Protein 5G1X (pdb70)

Foldseek 3Di:
DDDPVQKDWDAFQAADPAGTKTWIAGPPVRHIWIKDKGWPVVCVVVVLVVLVVQQVVLQCPDDDPQAKHFDDWDDDDTIIITITHDQPVAWQVVVCVVVLAADLQVLLQQLLSLLVRLVRCVVQQKAQQAPDRNQWGAHPVRHTHGGRSSQMDRDDDAWDFEDYDLLQFALCRLVRHTHGNLRVLSSSLQSSQCNHRNHGFLDDPDSVSSNVCRNVVPGDDDPPQDPQNCVQSVQSSDNDSVSRDRSVCSNPRPSSVVRYPD/DDDDDDDDQVVDDDPVVVVVVVVVVVPPD

GO terms:
  GO:0004672 protein kinase activity (F, IDA)
  GO:0005813 centrosome (C, IDA)
  GO:0009611 response to wounding (P, IDA)
  GO:0097421 liver regeneration (P, IDA)
  GO:0006468 protein phosphorylation (P, IDA)
  GO:0097431 mitotic spindle pole (C, IDA)
  GO:0004712 protein serine/threonine/tyrosine kinase activity (F, TAS)
  GO:0005813 centrosome (C, TAS)
  GO:0005819 spindle (C, TAS)
  GO:0030496 midbody (C, TAS)
  GO:0045840 positive regulation of mitotic nuclear division (P, TAS)
  GO:0046605 regulation of centrosome cycle (P, TAS)
  GO:0046777 protein autophosphorylation (P, TAS)
  GO:0090141 positive regulation of mitochondrial fission (P, IMP)
  GO:0005515 protein binding (F, IPI)
  GO:0019901 protein kinase binding (F, IPI)
  GO:0005634 nucleus (C, TAS)
  GO:0000278 mitotic cell cycle (P, TAS)
  GO:0006468 protein phosphorylation (P, TAS)
  GO:0004674 protein serine/threonine kinase activity (F, EXP)

Radius of gyration: 19.02 Å; Cα contacts (8 Å, |Δi|>4): 540; chains: 2; bounding box: 53×51×41 Å

InterPro domains:
  IPR000719 Protein kinase domain [PF00069] (133-383)
  IPR000719 Protein kinase domain [PS50011] (133-383)
  IPR000719 Protein kinase domain [SM00220] (133-383)
  IPR008271 Serine/threonine-protein kinase, active site [PS00108] (252-264)
  IPR011009 Protein kinase-like domain superfamily [SSF56112] (120-386)
  IPR017441 Protein kinase, ATP binding site [PS00107] (139-162)
  IPR030611 Aurora kinase A [cd14116] (127-384)
  IPR030616 Aurora kinase-like [PTHR24350] (18-401)

Organism: Homo sapiens (NCBI:txid9606)

Solvent-accessible surface area: 13678 Å² total

Secondary structure (P-SEA, 3-state):
ccccccccccccccccccbbbbbcccccccbbbbbbbbbaaaaaaacaaaaaaaaaaaaaacccccbbbbccccccccbbbbbbcccccccaaaaaaaaccccaaaaaaaaaaaaaaaaaaaaacccccccccccbbbcccbbbbbcccccccccccccccccccccccccccccccccccaaaaaaaaaaaaaaaccccccccccaaaaaaaaaabbbbbcccccaaaaaaaaaaacccccccccaaaaaacccccccccc/cccccccccccccccaaaaaaaaaaaacc

Structure (mmCIF, N/CA/C/O backbone):
data_5G1X
#
_entry.id   5G1X
#
_cell.length_a   86.520
_cell.length_b   86.520
_cell.length_c   92.210
_cell.angle_alpha   90.00
_cell.angle_beta   90.00
_cell.angle_gamma   120.00
#
_symmetry.space_group_name_H-M   'P 32 2 1'
#
loop_
_entity.id
_entity.type
_entity.pdbx_description
1 polymer 'AURORA KINASE A'
2 polymer 'N-MYC PROTO-ONCOGENE PROTEIN'
3 non-polymer "ADENOSINE-5'-DIPHOSPHATE"
4 non-polymer 'MAGNESIUM ION'
5 water water
#
loop_
_atom_site.group_PDB
_atom_site.id
_atom_site.type_symbol
_atom_site.label_atom_id
_atom_site.label_alt_id
_atom_site.label_comp_id
_atom_site.label_asym_id
_atom_site.label_entity_id
_atom_site.label_seq_id
_atom_site.pdbx_PDB_ins_code
_atom_site.Cartn_x
_atom_site.Cartn_y
_atom_site.Cartn_z
_atom_site.occupancy
_atom_site.B_iso_or_equiv
_atom_site.auth_seq_id
_atom_site.auth_comp_id
_atom_site.auth_asym_id
_atom_site.auth_atom_id
_atom_site.pdbx_PDB_model_num
ATOM 1 C C . ARG A 1 8 ? 54.198 -2.839 18.394 1.00 50.24 126 ARG A C 1
ATOM 2 O O . ARG A 1 8 ? 53.085 -3.020 18.890 1.00 52.23 126 ARG A O 1
ATOM 3 N N . GLN A 1 9 ? 55.227 -3.650 18.617 1.00 46.32 127 GLN A N 1
ATOM 4 C CA . GLN A 1 9 ? 55.255 -4.536 19.771 1.00 48.72 127 GLN A CA 1
ATOM 5 C C . GLN A 1 9 ? 55.491 -3.752 21.056 1.00 41.33 127 GLN A C 1
ATOM 6 O O . GLN A 1 9 ? 56.394 -2.919 21.132 1.00 42.01 127 GLN A O 1
ATOM 8 N N . TRP A 1 10 ? 54.669 -4.017 22.064 1.00 39.89 128 TRP A N 1
ATOM 9 C CA . TRP A 1 10 ? 54.886 -3.430 23.375 1.00 36.01 128 TRP A CA 1
ATOM 10 C C . TRP A 1 10 ? 56.184 -3.945 23.976 1.00 33.87 128 TRP A C 1
ATOM 11 O O . TRP A 1 10 ? 56.662 -5.027 23.632 1.00 36.31 128 TRP A O 1
ATOM 22 N N . ALA A 1 11 ? 56.753 -3.158 24.878 1.00 29.35 129 ALA A N 1
ATOM 23 C CA . ALA A 1 11 ? 57.893 -3.588 25.662 1.00 31.65 129 ALA A CA 1
ATOM 24 C C . ALA A 1 11 ? 57.789 -2.913 27.015 1.00 28.39 129 ALA A C 1
ATOM 25 O O . ALA A 1 11 ? 56.985 -1.995 27.196 1.00 29.28 129 ALA A O 1
ATOM 27 N N . LEU A 1 12 ? 58.594 -3.377 27.959 1.00 29.82 130 LEU A N 1
ATOM 28 C CA . LEU A 1 12 ? 58.520 -2.902 29.328 1.00 30.04 130 LEU A CA 1
ATOM 29 C C . LEU A 1 12 ? 58.804 -1.401 29.378 1.00 32.69 130 LEU A C 1
ATOM 30 O O . LEU A 1 12 ? 58.223 -0.676 30.182 1.00 32.30 130 LEU A O 1
ATOM 35 N N . GLU A 1 13 ? 59.670 -0.941 28.479 1.00 33.30 131 GLU A N 1
ATOM 36 C CA . GLU A 1 13 ? 60.084 0.459 28.441 1.00 32.28 131 GLU A CA 1
ATOM 37 C C . GLU A 1 13 ? 58.946 1.417 28.082 1.00 35.01 131 GLU A C 1
ATOM 38 O O . GLU A 1 13 ? 59.090 2.631 28.215 1.00 37.17 131 GLU A O 1
ATOM 41 N N . ASP A 1 14 ? 57.819 0.878 27.626 1.00 30.31 132 ASP A N 1
ATOM 42 C CA . ASP A 1 14 ? 56.643 1.691 27.334 1.00 27.11 132 ASP A CA 1
ATOM 43 C C . ASP A 1 14 ? 55.844 2.045 28.584 1.00 27.13 132 ASP A C 1
ATOM 44 O O . ASP A 1 14 ? 54.855 2.772 28.502 1.00 28.51 132 ASP A O 1
ATOM 49 N N . PHE A 1 15 ? 56.265 1.526 29.733 1.00 29.25 133 PHE A N 1
ATOM 50 C CA . PHE A 1 15 ? 55.456 1.643 30.946 1.00 27.77 133 PHE A CA 1
ATOM 51 C C . PHE A 1 15 ? 56.200 2.175 32.154 1.00 26.01 133 PHE A C 1
ATOM 52 O O . PHE A 1 15 ? 57.364 1.850 32.377 1.00 29.98 133 PHE A O 1
ATOM 60 N N . GLU A 1 16 ? 55.500 3.001 32.927 1.00 26.91 134 GLU A N 1
ATOM 61 C CA . GLU A 1 16 ? 55.886 3.307 34.294 1.00 24.94 134 GLU A CA 1
ATOM 62 C C . GLU A 1 16 ? 55.252 2.246 35.179 1.00 24.83 134 GLU A C 1
ATOM 63 O O . GLU A 1 16 ? 54.129 1.825 34.919 1.00 27.00 134 GLU A O 1
ATOM 69 N N . ILE A 1 17 ? 55.958 1.817 36.216 1.00 25.19 135 ILE A N 1
ATOM 70 C CA . ILE A 1 17 ? 55.438 0.769 37.087 1.00 24.47 135 ILE A CA 1
ATOM 71 C C . ILE A 1 17 ? 55.214 1.311 38.497 1.00 26.29 135 ILE A C 1
ATOM 72 O O . ILE A 1 17 ? 56.009 2.112 38.994 1.00 25.44 135 ILE A O 1
ATOM 77 N N . GLY A 1 18 ? 54.105 0.899 39.109 1.00 23.90 136 GLY A N 1
ATOM 78 C CA . GLY A 1 18 ? 53.775 1.265 40.475 1.00 22.52 136 GLY A CA 1
ATOM 79 C C . GLY A 1 18 ? 53.644 0.047 41.379 1.00 25.49 136 GLY A C 1
ATOM 80 O O . GLY A 1 18 ? 54.273 -0.982 41.134 1.00 24.70 136 GLY A O 1
ATOM 81 N N . ARG A 1 19 ? 52.816 0.169 42.415 1.00 22.36 137 ARG A N 1
ATOM 82 C CA . ARG A 1 19 ? 52.681 -0.862 43.445 1.00 22.99 137 ARG A CA 1
ATOM 83 C C . ARG A 1 19 ? 52.018 -2.134 42.922 1.00 23.62 137 ARG A C 1
ATOM 84 O O . ARG A 1 19 ? 51.225 -2.080 41.980 1.00 21.10 137 ARG A O 1
ATOM 92 N N . PRO A 1 20 ? 52.330 -3.279 43.548 1.00 23.16 138 PRO A N 1
ATOM 93 C CA . PRO A 1 20 ? 51.564 -4.498 43.263 1.00 22.62 138 PRO A CA 1
ATOM 94 C C . PRO A 1 20 ? 50.108 -4.310 43.650 1.00 25.39 138 PRO A C 1
ATOM 95 O O . PRO A 1 20 ? 49.805 -3.735 44.707 1.00 25.82 138 PRO A O 1
ATOM 99 N N . LEU A 1 21 ? 49.221 -4.783 42.782 1.00 20.28 139 LEU A N 1
ATOM 100 C CA . LEU A 1 21 ? 47.785 -4.696 42.981 1.00 21.01 139 LEU A CA 1
ATOM 101 C C . LEU A 1 21 ? 47.240 -5.985 43.574 1.00 23.80 139 LEU A C 1
ATOM 102 O O . LEU A 1 21 ? 46.258 -5.977 44.314 1.00 26.76 139 LEU A O 1
ATOM 107 N N . GLY A 1 22 ? 47.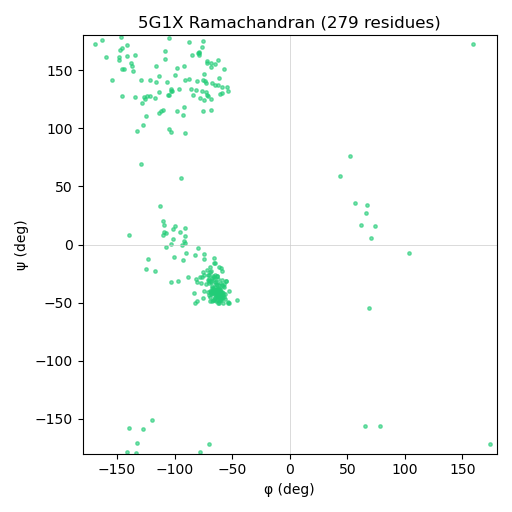877 -7.093 43.222 1.00 21.00 140 GLY A N 1
ATOM 108 C CA . GLY A 1 22 ? 47.459 -8.395 43.711 1.00 20.60 140 GLY A CA 1
ATOM 109 C C . GLY A 1 22 ? 48.497 -9.439 43.369 1.00 21.98 140 GLY A C 1
ATOM 110 O O . GLY A 1 22 ? 49.456 -9.172 42.635 1.00 23.91 140 GLY A O 1
ATOM 111 N N . LYS A 1 23 ? 48.308 -10.635 43.882 1.00 21.85 141 LYS A N 1
ATOM 112 C CA . LYS A 1 23 ? 49.233 -11.697 43.678 1.00 20.88 141 LYS A CA 1
ATOM 113 C C . LYS A 1 23 ? 48.594 -12.834 42.913 1.00 23.41 141 LYS A C 1
ATOM 114 O O . LYS A 1 23 ? 47.585 -13.311 43.296 1.00 27.19 141 LYS A O 1
ATOM 118 N N . GLY A 1 24 ? 49.216 -13.230 41.824 1.00 23.56 142 GLY A N 1
ATOM 119 C CA . GLY A 1 24 ? 48.716 -14.338 41.037 1.00 23.00 142 GLY A CA 1
ATOM 120 C C . GLY A 1 24 ? 49.568 -15.569 41.261 1.00 22.33 142 GLY A C 1
ATOM 121 O O . GLY A 1 24 ? 50.566 -15.527 41.984 1.00 25.09 142 GLY A O 1
ATOM 122 N N . LYS A 1 25 ? 49.181 -16.670 40.623 1.00 19.60 143 LYS A N 1
ATOM 123 C CA . LYS A 1 25 ? 49.885 -17.938 40.796 1.00 20.23 143 LYS A CA 1
ATOM 124 C C . LYS A 1 25 ? 51.305 -17.873 40.251 1.00 25.95 143 LYS A C 1
ATOM 125 O O . LYS A 1 25 ? 52.232 -18.421 40.845 1.00 23.57 143 LYS A O 1
ATOM 131 N N . PHE A 1 26 ? 51.478 -17.196 39.120 1.00 20.53 144 PHE A N 1
ATOM 132 C CA . PHE A 1 26 ? 52.775 -17.199 38.440 1.00 20.80 144 PHE A CA 1
ATOM 133 C C . PHE A 1 26 ? 53.495 -15.860 38.501 1.00 22.08 144 PHE A C 1
ATOM 134 O O . PHE A 1 26 ? 54.531 -15.677 37.864 1.00 22.64 144 PHE A O 1
ATOM 142 N N . GLY A 1 27 ? 52.965 -14.932 39.284 1.00 23.62 145 GLY A N 1
ATOM 143 C CA . GLY A 1 27 ? 53.599 -13.632 39.408 1.00 23.96 145 GLY A CA 1
ATOM 144 C C . GLY A 1 27 ? 52.603 -12.609 39.900 1.00 24.01 145 GLY A C 1
ATOM 145 O O . GLY A 1 27 ? 51.418 -12.904 40.007 1.00 24.24 145 GLY A O 1
ATOM 146 N N . ASN A 1 28 ? 53.079 -11.410 40.214 1.00 22.79 146 ASN A N 1
ATOM 147 C CA . ASN A 1 28 ? 52.193 -10.368 40.701 1.00 22.83 146 ASN A CA 1
ATOM 148 C C . ASN A 1 28 ? 51.530 -9.613 39.559 1.00 20.29 146 ASN A C 1
ATOM 149 O O . ASN A 1 28 ? 51.967 -9.683 38.405 1.00 20.92 146 ASN A O 1
ATOM 154 N N . VAL A 1 29 ? 50.460 -8.906 39.892 1.00 18.89 147 VAL A N 1
ATOM 155 C CA . VAL A 1 29 ? 49.847 -7.943 38.990 1.00 16.57 147 VAL A CA 1
ATOM 156 C C . VAL A 1 29 ? 50.215 -6.544 39.492 1.00 21.39 147 VAL A C 1
ATOM 157 O O . VAL A 1 29 ? 50.032 -6.244 40.668 1.00 22.49 147 VAL A O 1
ATOM 161 N N . TYR A 1 30 ? 50.746 -5.701 38.607 1.00 19.48 148 TYR A N 1
ATOM 162 C CA . TYR A 1 30 ? 51.263 -4.391 39.014 1.00 21.71 148 TYR A CA 1
ATOM 163 C C . TYR A 1 30 ? 50.465 -3.233 38.453 1.00 20.25 148 TYR A C 1
ATOM 164 O O . TYR A 1 30 ? 49.983 -3.291 37.325 1.00 20.58 148 TYR A O 1
ATOM 173 N N . LEU A 1 31 ? 50.343 -2.167 39.236 1.00 19.32 149 LEU A N 1
ATOM 174 C CA . LEU A 1 31 ? 49.847 -0.914 38.697 1.00 21.17 149 LEU A CA 1
ATOM 175 C C . LEU A 1 31 ? 50.853 -0.402 37.675 1.00 21.14 149 LEU A C 1
ATOM 176 O O . LEU A 1 31 ? 52.060 -0.454 37.903 1.00 21.95 149 LEU A O 1
ATOM 181 N N . ALA A 1 32 ? 50.361 0.085 36.545 1.00 20.48 150 ALA A N 1
ATOM 182 C CA . ALA A 1 32 ? 51.261 0.598 35.524 1.00 22.15 150 ALA A CA 1
ATOM 183 C C . ALA A 1 32 ? 50.637 1.773 34.785 1.00 22.67 150 ALA A C 1
ATOM 184 O O . ALA A 1 32 ? 49.451 2.056 34.923 1.00 24.21 150 ALA A O 1
ATOM 186 N N . ARG A 1 33 ? 51.456 2.458 33.999 1.00 24.70 151 ARG A N 1
ATOM 187 C CA . ARG A 1 33 ? 50.988 3.620 33.266 1.00 24.91 151 ARG A CA 1
ATOM 188 C C . ARG A 1 33 ? 51.704 3.695 31.923 1.00 24.04 151 ARG A C 1
ATOM 189 O O . ARG A 1 33 ? 52.933 3.631 31.869 1.00 25.83 151 ARG A O 1
ATOM 197 N N . GLU A 1 34 ? 50.947 3.805 30.838 1.00 27.84 152 GLU A N 1
ATOM 198 C CA . GLU A 1 34 ? 51.580 3.915 29.529 1.00 30.43 152 GLU A CA 1
ATOM 199 C C . GLU A 1 34 ? 52.206 5.303 29.452 1.00 33.68 152 GLU A C 1
ATOM 200 O O . GLU A 1 34 ? 51.548 6.297 29.744 1.00 33.04 152 GLU A O 1
ATOM 206 N N . LYS A 1 35 ? 53.482 5.354 29.084 1.00 32.54 153 LYS A N 1
ATOM 207 C CA . LYS A 1 35 ? 54.294 6.565 29.229 1.00 37.67 153 LYS A CA 1
ATOM 208 C C . LYS A 1 35 ? 53.827 7.764 28.408 1.00 41.28 153 LYS A C 1
ATOM 209 O O . LYS A 1 35 ? 53.887 8.903 28.877 1.00 41.18 153 LYS A O 1
ATOM 215 N N . GLN A 1 36 ? 53.374 7.514 27.185 1.00 41.01 154 GLN A N 1
ATOM 216 C CA . GLN A 1 36 ? 52.994 8.597 26.284 1.00 41.27 154 GLN A CA 1
ATOM 217 C C . GLN A 1 36 ? 51.652 9.222 26.662 1.00 46.75 154 GLN A C 1
ATOM 218 O O . GLN A 1 36 ? 51.517 10.446 26.708 1.00 47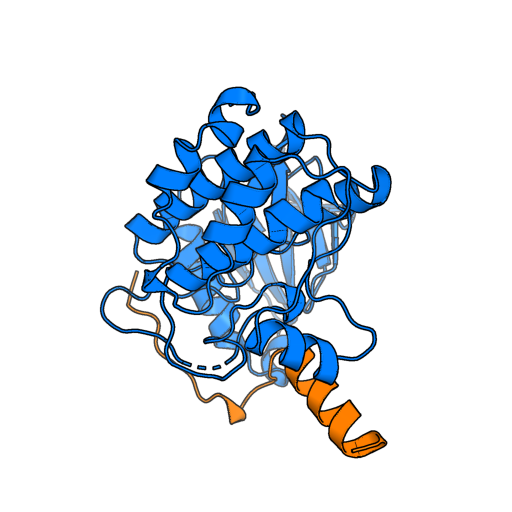.51 154 GLN A O 1
ATOM 220 N N . SER A 1 37 ? 50.669 8.373 26.942 1.00 40.20 155 SER A N 1
ATOM 221 C CA . SER A 1 37 ? 49.304 8.822 27.195 1.00 38.96 155 SER A CA 1
ATOM 222 C C . SER A 1 37 ? 49.006 9.059 28.674 1.00 38.54 155 SER A C 1
ATOM 223 O O . SER A 1 37 ? 47.980 9.652 29.014 1.00 40.91 155 SER A O 1
ATOM 226 N N . LYS A 1 38 ? 49.898 8.578 29.539 1.00 35.22 156 LYS A N 1
ATOM 227 C CA . LYS A 1 38 ? 49.705 8.591 30.994 1.00 34.38 156 LYS A CA 1
ATOM 228 C C . LYS A 1 38 ? 48.493 7.762 31.430 1.00 33.18 156 LYS A C 1
ATOM 229 O O . LYS A 1 38 ? 48.010 7.901 32.558 1.00 31.41 156 LYS A O 1
ATOM 235 N N . PHE A 1 39 ? 48.018 6.894 30.541 1.00 33.09 157 PHE A N 1
ATOM 236 C CA . PHE A 1 39 ? 46.861 6.046 30.822 1.00 31.18 157 PHE A CA 1
ATOM 237 C C . PHE A 1 39 ? 47.214 4.961 31.839 1.00 26.47 157 PHE A C 1
ATOM 238 O O . PHE A 1 39 ? 48.192 4.240 31.661 1.00 27.85 157 PHE A O 1
ATOM 246 N N . ILE A 1 40 ? 46.417 4.866 32.903 1.00 31.18 158 ILE A N 1
ATOM 247 C CA . ILE 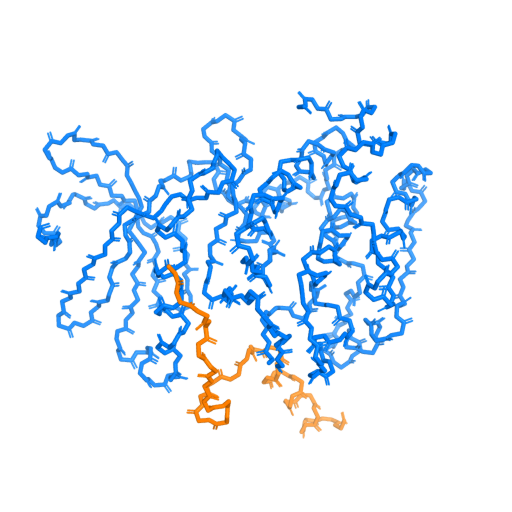A 1 40 ? 46.649 3.903 33.981 1.00 26.88 158 ILE A CA 1
ATOM 248 C C . ILE A 1 40 ? 46.118 2.521 33.610 1.00 28.43 158 ILE A C 1
ATOM 249 O O . ILE A 1 40 ? 44.988 2.392 33.141 1.00 29.28 158 ILE A O 1
ATOM 254 N N . LEU A 1 41 ? 46.946 1.504 33.839 1.00 24.62 159 LEU A N 1
ATOM 255 C CA . LEU A 1 41 ? 46.656 0.121 33.459 1.00 23.63 159 LEU A CA 1
ATOM 256 C C . LEU A 1 41 ? 47.144 -0.851 34.524 1.00 24.40 159 LEU A C 1
ATOM 257 O O . LEU A 1 41 ? 47.697 -0.441 35.542 1.00 23.47 159 LEU A O 1
ATOM 262 N N . ALA A 1 42 ? 46.952 -2.144 34.273 1.00 24.13 160 ALA A N 1
ATOM 263 C CA . ALA A 1 42 ? 47.545 -3.182 35.106 1.00 22.52 160 ALA A CA 1
ATOM 264 C C . ALA A 1 42 ? 48.428 -4.089 34.244 1.00 22.94 160 ALA A C 1
ATOM 265 O O . ALA A 1 42 ? 48.099 -4.377 33.093 1.00 23.22 160 ALA A O 1
ATOM 267 N N . LEU A 1 43 ? 49.563 -4.502 34.795 1.00 20.72 161 LEU A N 1
ATOM 268 C CA . LEU A 1 43 ? 50.470 -5.426 34.125 1.00 18.58 161 LEU A CA 1
ATOM 269 C C . LEU A 1 43 ? 50.501 -6.738 34.897 1.00 20.13 161 LEU A C 1
ATOM 270 O O . LEU A 1 43 ? 50.990 -6.786 36.030 1.00 20.88 161 LEU A O 1
ATOM 275 N N . LYS A 1 44 ? 49.985 -7.796 34.282 1.00 18.42 162 LYS A N 1
ATOM 276 C CA . LYS A 1 44 ? 50.000 -9.119 34.893 1.00 19.72 162 LYS A CA 1
ATOM 277 C C . LYS A 1 44 ? 51.264 -9.856 34.462 1.00 20.01 162 LYS A C 1
ATOM 278 O O . LYS A 1 44 ? 51.477 -10.094 33.269 1.00 20.04 162 LYS A O 1
ATOM 284 N N . VAL A 1 45 ? 52.102 -10.204 35.436 1.00 19.63 163 VAL A N 1
ATOM 285 C CA . VAL A 1 45 ? 53.388 -10.834 35.163 1.00 19.23 163 VAL A CA 1
ATOM 286 C C . VAL A 1 45 ? 53.344 -12.332 35.420 1.00 21.13 163 VAL A C 1
ATOM 287 O O . VAL A 1 45 ? 52.844 -12.773 36.458 1.00 22.34 163 VAL A O 1
ATOM 291 N N . LEU A 1 46 ? 53.853 -13.109 34.465 1.00 19.40 164 LEU A N 1
ATOM 292 C CA . LEU A 1 46 ? 53.989 -14.549 34.644 1.00 19.45 164 LEU A CA 1
ATOM 293 C C . LEU A 1 46 ? 55.427 -14.973 34.390 1.00 21.85 164 LEU A C 1
ATOM 294 O O . LEU A 1 46 ? 55.993 -14.685 33.332 1.00 25.65 164 LEU A O 1
ATOM 299 N N . PHE A 1 47 ? 56.026 -15.659 35.355 1.00 22.56 165 PHE A N 1
ATOM 300 C CA . PHE A 1 47 ? 57.401 -16.123 35.178 1.00 24.74 165 PHE A CA 1
ATOM 301 C C . PHE A 1 47 ? 57.462 -17.359 34.286 1.00 25.53 165 PHE A C 1
ATOM 302 O O . PHE A 1 47 ? 56.787 -18.358 34.534 1.00 24.88 165 PHE A O 1
ATOM 310 N N . LYS A 1 48 ? 58.275 -17.271 33.237 1.00 24.23 166 LYS A N 1
ATOM 311 C CA . LYS A 1 48 ? 58.380 -18.329 32.239 1.00 25.48 166 LYS A CA 1
ATOM 312 C C . LYS A 1 48 ? 58.813 -19.666 32.833 1.00 25.95 166 LYS A C 1
ATOM 313 O O . LYS A 1 48 ? 58.295 -20.710 32.452 1.00 28.87 166 LYS A O 1
ATOM 319 N N . ALA A 1 49 ? 59.760 -19.622 33.766 1.00 30.41 167 ALA A N 1
ATOM 320 C CA . ALA A 1 49 ? 60.286 -20.835 34.385 1.00 31.00 167 ALA A CA 1
ATOM 321 C C . ALA A 1 49 ? 59.199 -21.564 35.161 1.00 30.03 167 ALA A C 1
ATOM 322 O O . ALA A 1 49 ? 59.135 -22.792 35.156 1.00 30.38 167 ALA A O 1
ATOM 324 N N . GLN A 1 50 ? 58.338 -20.801 35.825 1.00 28.05 168 GLN A N 1
ATOM 325 C CA . GLN A 1 50 ? 57.261 -21.396 36.603 1.00 26.77 168 GLN A CA 1
ATOM 326 C C . GLN A 1 50 ? 56.160 -21.937 35.708 1.00 26.13 168 GLN A C 1
ATOM 327 O O . GLN A 1 50 ? 55.609 -23.000 35.982 1.00 27.08 168 GLN A O 1
ATOM 333 N N . LEU A 1 51 ? 55.839 -21.199 34.646 1.00 25.88 169 LEU A N 1
ATOM 334 C CA . LEU A 1 51 ? 54.870 -21.664 33.659 1.00 26.33 169 LEU A CA 1
ATOM 335 C C . LEU A 1 51 ? 55.310 -22.978 33.038 1.00 25.98 169 LEU A C 1
ATOM 336 O O . LEU A 1 51 ? 54.510 -23.899 32.882 1.00 26.29 169 LEU A O 1
ATOM 341 N N . GLU A 1 52 ? 56.586 -23.042 32.671 1.00 28.97 170 GLU A N 1
ATOM 342 C CA . GLU A 1 52 ? 57.133 -24.215 32.000 1.00 29.48 170 GLU A CA 1
ATOM 343 C C . GLU A 1 52 ? 57.148 -25.416 32.936 1.00 28.68 170 GLU A C 1
ATOM 344 O O . GLU A 1 52 ? 56.815 -26.531 32.532 1.00 30.87 170 GLU A O 1
ATOM 350 N N . LYS A 1 53 ? 57.528 -25.187 34.190 1.00 27.82 171 LYS A N 1
ATOM 351 C CA . LYS A 1 53 ? 57.542 -26.261 35.182 1.00 28.75 171 LYS A CA 1
ATOM 352 C C . LYS A 1 53 ? 56.147 -26.818 35.415 1.00 27.89 171 LYS A C 1
ATOM 353 O O . LYS A 1 53 ? 55.964 -28.026 35.546 1.00 29.52 171 LYS A O 1
ATOM 355 N N . ALA A 1 54 ? 55.162 -25.927 35.475 1.00 25.36 172 ALA A N 1
ATOM 356 C CA . ALA A 1 54 ? 53.777 -26.322 35.699 1.00 26.53 172 ALA A CA 1
ATOM 357 C C . ALA A 1 54 ? 53.156 -26.925 34.444 1.00 25.72 172 ALA A C 1
ATOM 358 O O . ALA A 1 54 ? 52.187 -27.674 34.523 1.00 30.34 172 ALA A O 1
ATOM 360 N N . GLY A 1 55 ? 53.717 -26.581 33.288 1.00 25.16 173 GLY A N 1
ATOM 361 C CA . GLY A 1 55 ? 53.229 -27.087 32.018 1.00 25.90 173 GLY A CA 1
ATOM 362 C C . GLY A 1 55 ? 51.842 -26.599 31.630 1.00 27.56 173 GLY A C 1
ATOM 363 O O . GLY A 1 55 ? 51.087 -27.324 30.980 1.00 31.23 173 GLY A O 1
ATOM 364 N N . VAL A 1 56 ? 51.505 -25.367 31.998 1.00 21.29 174 VAL A N 1
ATOM 365 C CA . VAL A 1 56 ? 50.174 -24.840 31.714 1.00 22.29 174 VAL A CA 1
ATOM 366 C C . VAL A 1 56 ?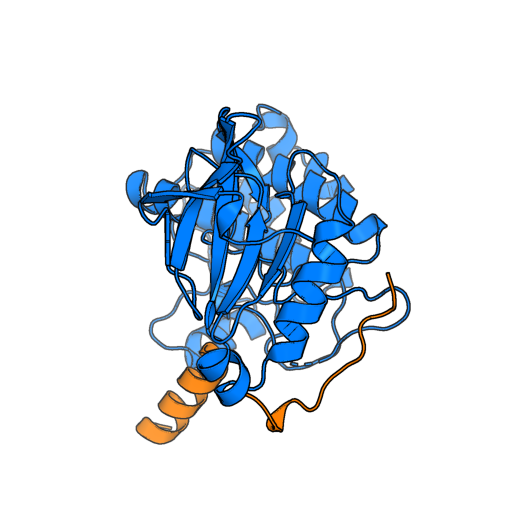 50.207 -23.703 30.689 1.00 23.36 174 VAL A C 1
ATOM 367 O O . VAL A 1 56 ? 49.385 -22.786 30.722 1.00 22.75 174 VAL A O 1
ATOM 371 N N . GLU A 1 57 ? 51.148 -23.789 29.754 1.00 23.41 175 GLU A N 1
ATOM 372 C CA . GLU A 1 57 ? 51.246 -22.789 28.695 1.00 24.30 175 GLU A CA 1
ATOM 373 C C . GLU A 1 57 ? 49.939 -22.632 27.914 1.00 19.81 175 GLU A C 1
ATOM 374 O O . GLU A 1 57 ? 49.631 -21.544 27.437 1.00 22.21 175 GLU A O 1
ATOM 380 N N . HIS A 1 58 ? 49.165 -23.708 27.793 1.00 18.53 176 HIS A N 1
ATOM 381 C CA . HIS A 1 58 ? 47.923 -23.656 27.025 1.00 18.79 176 HIS A CA 1
ATOM 382 C C . HIS A 1 58 ? 46.879 -22.761 27.691 1.00 20.10 176 HIS A C 1
ATOM 383 O O . HIS A 1 58 ? 46.022 -22.191 27.015 1.00 21.02 176 HIS A O 1
ATOM 390 N N . GLN A 1 59 ? 46.939 -22.667 29.017 1.00 21.58 177 GLN A N 1
ATOM 391 C CA . GLN A 1 59 ? 46.019 -21.801 29.758 1.00 20.24 177 GLN A CA 1
ATOM 392 C C . GLN A 1 59 ? 46.294 -20.337 29.442 1.00 19.50 177 GLN A C 1
ATOM 393 O O . GLN A 1 59 ? 45.372 -19.550 29.237 1.00 20.17 177 GLN A O 1
ATOM 399 N N . LEU A 1 60 ? 47.570 -19.980 29.380 1.00 18.81 178 LEU A N 1
ATOM 400 C CA . LEU A 1 60 ? 47.961 -18.622 29.018 1.00 22.05 178 LEU A CA 1
ATOM 401 C C . LEU A 1 60 ? 47.598 -18.304 27.565 1.00 21.60 178 LEU A C 1
ATOM 402 O O . LEU A 1 60 ? 47.132 -17.205 27.255 1.00 20.16 178 LEU A O 1
ATOM 407 N N . ARG A 1 61 ? 47.812 -19.268 26.673 1.00 18.92 179 ARG A N 1
ATOM 408 C CA . ARG A 1 61 ? 47.458 -19.082 25.271 1.00 19.03 179 ARG A CA 1
ATOM 409 C C . ARG A 1 61 ? 45.953 -18.821 25.132 1.00 20.78 179 ARG A C 1
ATOM 410 O O . ARG A 1 61 ? 45.545 -17.881 24.465 1.00 20.75 179 ARG A O 1
ATOM 418 N N . ARG A 1 62 ? 45.139 -19.640 25.794 1.00 20.99 180 ARG A N 1
ATOM 419 C CA . ARG A 1 62 ? 43.689 -19.465 25.779 1.00 19.59 180 ARG A CA 1
ATOM 420 C C . ARG A 1 62 ? 43.269 -18.132 26.372 1.00 19.09 180 ARG A C 1
ATOM 421 O O . ARG A 1 62 ? 42.408 -17.448 25.831 1.00 20.09 180 ARG A O 1
ATOM 429 N N . GLU A 1 63 ? 43.868 -17.783 27.503 1.00 20.33 181 GLU A N 1
ATOM 430 C CA . GLU A 1 63 ? 43.560 -16.529 28.178 1.00 19.43 181 GLU A CA 1
ATOM 431 C C . GLU A 1 63 ? 43.709 -15.347 27.220 1.00 20.11 181 GLU A C 1
ATOM 432 O O . GLU A 1 63 ? 42.804 -14.522 27.081 1.00 18.43 181 GLU A O 1
ATOM 438 N N . VAL A 1 64 ? 44.841 -15.299 26.531 1.00 18.54 182 VAL A N 1
ATOM 439 C CA . VAL A 1 64 ? 45.141 -14.186 25.643 1.00 20.20 182 VAL A CA 1
ATOM 440 C C . VAL A 1 64 ? 44.247 -14.172 24.400 1.00 23.61 182 VAL A C 1
ATOM 441 O O . VAL A 1 64 ? 43.665 -13.136 24.059 1.00 24.54 182 VAL A O 1
ATOM 445 N N . GLU A 1 65 ? 44.107 -15.308 23.730 1.00 21.46 183 GLU A N 1
ATOM 446 C CA . GLU A 1 65 ? 43.358 -15.296 22.476 1.00 24.07 183 GLU A CA 1
ATOM 447 C C . GLU A 1 65 ? 41.866 -15.071 22.713 1.00 26.45 183 GLU A C 1
ATOM 448 O O . GLU A 1 65 ? 41.197 -14.431 21.904 1.00 25.78 183 GLU A O 1
ATOM 454 N N . ILE A 1 66 ? 41.351 -15.570 23.830 1.00 22.02 184 ILE A N 1
ATOM 455 C CA . ILE A 1 66 ? 39.935 -15.414 24.129 1.00 19.37 184 ILE A CA 1
ATOM 456 C C . ILE A 1 66 ? 39.614 -14.029 24.703 1.00 24.66 184 ILE A C 1
ATOM 457 O O . ILE A 1 66 ? 38.687 -13.365 24.240 1.00 23.31 184 ILE A O 1
ATOM 462 N N . GLN A 1 67 ? 40.377 -13.579 25.693 1.00 21.40 185 GLN A N 1
ATOM 463 C CA . GLN A 1 67 ? 40.022 -12.333 26.367 1.00 21.54 185 GLN A CA 1
ATOM 464 C C . GLN A 1 67 ? 40.256 -11.099 25.492 1.00 24.75 185 GLN A C 1
ATOM 465 O O . GLN A 1 67 ? 39.535 -10.108 25.610 1.00 27.05 185 GLN A O 1
ATOM 471 N N . SER A 1 68 ? 41.246 -11.151 24.604 1.00 26.75 186 SER A N 1
ATOM 472 C CA . SER A 1 68 ? 41.503 -10.003 23.733 1.00 28.64 186 SER A CA 1
ATOM 473 C C . SER A 1 68 ? 40.370 -9.823 22.717 1.00 31.72 186 SER A C 1
ATOM 474 O O . SER A 1 68 ? 40.194 -8.747 22.153 1.00 36.30 186 SER A O 1
ATOM 477 N N . HIS A 1 69 ? 39.604 -10.887 22.510 1.00 25.36 187 HIS A N 1
ATOM 478 C CA . HIS A 1 69 ? 38.463 -10.907 21.598 1.00 33.70 187 HIS A CA 1
ATOM 479 C C . HIS A 1 69 ? 37.214 -10.236 22.179 1.00 37.48 187 HIS A C 1
ATOM 480 O O . HIS A 1 69 ? 36.372 -9.718 21.447 1.00 38.75 187 HIS A O 1
ATOM 487 N N . LEU A 1 70 ? 37.097 -10.249 23.501 1.00 27.76 188 LEU A N 1
ATOM 488 C CA . LEU A 1 70 ? 35.869 -9.833 24.169 1.00 26.79 188 LEU A CA 1
ATOM 489 C C . LEU A 1 70 ? 35.808 -8.325 24.405 1.00 34.67 188 LEU A C 1
ATOM 490 O O . LEU A 1 70 ? 36.779 -7.722 24.857 1.00 36.75 188 LEU A O 1
ATOM 495 N N . ARG A 1 71 ? 34.659 -7.725 24.095 1.00 29.97 189 ARG A N 1
ATOM 496 C CA . ARG A 1 71 ? 34.433 -6.301 24.333 1.00 31.55 189 ARG A CA 1
ATOM 497 C C . ARG A 1 71 ? 33.085 -6.082 25.017 1.00 31.82 189 ARG A C 1
ATOM 498 O O . ARG A 1 71 ? 32.048 -6.043 24.356 1.00 32.86 189 ARG A O 1
ATOM 506 N N . HIS A 1 72 ? 33.105 -5.936 26.337 1.00 27.59 190 HIS A N 1
ATOM 507 C CA . HIS A 1 72 ? 31.881 -5.794 27.120 1.00 27.00 190 HIS A CA 1
ATOM 508 C C . HIS A 1 72 ? 32.189 -5.032 28.400 1.00 27.62 190 HIS A C 1
ATOM 509 O O . HIS A 1 72 ? 33.243 -5.244 29.003 1.00 27.04 190 HIS A O 1
ATOM 516 N N . PRO A 1 73 ? 31.273 -4.143 28.826 1.00 26.15 191 PRO A N 1
ATOM 517 C CA . PRO A 1 73 ? 31.489 -3.296 30.005 1.00 25.18 191 PRO A CA 1
ATOM 518 C C . PRO A 1 73 ? 31.741 -4.076 31.297 1.00 25.93 191 PRO A C 1
ATOM 519 O O . PRO A 1 73 ? 32.339 -3.533 32.229 1.00 29.22 191 PRO A O 1
ATOM 523 N N . ASN A 1 74 ? 31.288 -5.325 31.350 1.00 23.80 192 ASN A N 1
ATOM 524 C CA . ASN A 1 74 ? 31.436 -6.136 32.555 1.00 23.63 192 ASN A CA 1
ATOM 525 C C . ASN A 1 74 ? 32.443 -7.259 32.363 1.00 23.09 192 ASN A C 1
ATOM 526 O O . ASN A 1 74 ? 32.426 -8.245 33.096 1.00 21.73 192 ASN A O 1
ATOM 531 N N . ILE A 1 75 ? 33.311 -7.103 31.370 1.00 24.02 193 ILE A N 1
ATOM 532 C CA . ILE A 1 75 ? 34.409 -8.039 31.161 1.00 20.92 193 ILE A CA 1
ATOM 533 C C . ILE A 1 75 ? 35.711 -7.248 31.103 1.00 21.04 193 ILE A C 1
ATOM 534 O O . ILE A 1 75 ? 35.826 -6.296 30.331 1.00 24.84 193 ILE A O 1
ATOM 539 N N . LEU A 1 76 ? 36.688 -7.623 31.922 1.00 19.51 194 LEU A N 1
ATOM 540 C CA . LEU A 1 76 ? 37.966 -6.911 31.939 1.00 20.78 194 LEU A CA 1
ATOM 541 C C . LEU A 1 76 ? 38.667 -6.960 30.583 1.00 23.37 194 LEU A C 1
ATOM 542 O O . LEU A 1 76 ? 38.829 -8.032 30.012 1.00 22.75 194 LEU A O 1
ATOM 547 N N . ARG A 1 77 ? 39.094 -5.803 30.075 1.00 22.10 195 ARG A N 1
ATOM 548 C CA . ARG A 1 77 ? 39.806 -5.761 28.795 1.00 24.49 195 ARG A CA 1
ATOM 549 C C . ARG A 1 77 ? 41.252 -6.241 28.892 1.00 23.91 195 ARG A C 1
ATOM 550 O O . ARG A 1 77 ? 41.963 -5.952 29.856 1.00 24.76 195 ARG A O 1
ATOM 558 N N . LEU A 1 78 ? 41.679 -6.967 27.866 1.00 22.96 196 LEU A N 1
ATOM 559 C CA . LEU A 1 78 ? 43.081 -7.301 27.680 1.00 21.13 196 LEU A CA 1
ATOM 560 C C . LEU A 1 78 ? 43.557 -6.551 26.439 1.00 24.65 196 LEU A C 1
ATOM 561 O O . LEU A 1 78 ? 43.073 -6.803 25.338 1.00 26.98 196 LEU A O 1
ATOM 566 N N . TYR A 1 79 ? 44.484 -5.617 26.625 1.00 23.82 197 TYR A N 1
ATOM 567 C CA . TYR A 1 79 ? 44.905 -4.717 25.549 1.00 26.62 197 TYR A CA 1
ATOM 568 C C . TYR A 1 79 ? 46.040 -5.253 24.691 1.00 29.06 197 TYR A C 1
ATOM 569 O O . TYR A 1 79 ? 46.161 -4.904 23.513 1.00 29.06 197 TYR A O 1
ATOM 578 N N . GLY A 1 80 ? 46.879 -6.093 25.277 1.00 23.87 198 GLY A N 1
ATOM 579 C CA . GLY A 1 80 ? 48.029 -6.612 24.572 1.00 25.10 198 GLY A CA 1
ATOM 580 C C . GLY A 1 80 ? 48.903 -7.427 25.486 1.00 25.70 198 GLY A C 1
ATOM 581 O O . GLY A 1 80 ? 48.536 -7.709 26.626 1.00 22.49 198 GLY A O 1
ATOM 582 N N . TYR A 1 81 ? 50.070 -7.797 24.982 1.00 22.82 199 TYR A N 1
ATOM 583 C CA . TYR A 1 81 ? 50.979 -8.666 25.703 1.00 21.36 199 TYR A CA 1
ATOM 584 C C . TYR A 1 81 ? 52.380 -8.507 25.142 1.00 25.68 199 TYR A C 1
ATOM 585 O O . TYR A 1 81 ? 52.553 -8.015 24.028 1.00 25.82 199 TYR A O 1
ATOM 594 N N . PHE A 1 82 ? 53.371 -8.932 25.916 1.00 22.14 200 PHE A N 1
ATOM 595 C CA . PHE A 1 82 ? 54.746 -9.015 25.442 1.00 25.15 200 PHE A CA 1
ATOM 596 C C . PHE A 1 82 ? 55.531 -9.908 26.385 1.00 24.95 200 PHE A C 1
ATOM 597 O O . PHE A 1 82 ? 54.993 -10.383 27.390 1.00 23.90 200 PHE A O 1
ATOM 605 N N . HIS A 1 83 ? 56.789 -10.166 26.059 1.00 27.21 201 HIS A N 1
ATOM 606 C CA . HIS A 1 83 ? 57.618 -10.978 26.936 1.00 25.43 201 HIS A CA 1
ATOM 607 C C . HIS A 1 83 ? 59.082 -10.564 26.867 1.00 27.43 201 HIS A C 1
ATOM 608 O O . HIS A 1 83 ? 59.518 -9.920 25.908 1.00 29.02 201 HIS A O 1
ATOM 615 N N . ASP A 1 84 ? 59.835 -10.913 27.900 1.00 25.95 202 ASP A N 1
ATOM 616 C CA . ASP A 1 84 ? 61.286 -10.767 27.835 1.00 30.98 202 ASP A CA 1
ATOM 617 C C . ASP A 1 84 ? 61.937 -12.093 28.200 1.00 33.04 202 ASP A C 1
ATOM 618 O O . ASP A 1 84 ? 61.305 -13.147 28.099 1.00 31.45 202 ASP A O 1
ATOM 623 N N . ALA A 1 85 ? 63.196 -12.043 28.619 1.00 32.21 203 ALA A N 1
ATOM 624 C CA . ALA A 1 85 ? 63.962 -13.259 28.870 1.00 33.99 203 ALA A CA 1
ATOM 625 C C . ALA A 1 85 ? 63.304 -14.187 29.884 1.00 31.77 203 ALA A C 1
ATOM 626 O O . ALA A 1 85 ? 63.366 -15.410 29.748 1.00 33.29 203 ALA A O 1
ATOM 628 N N . THR A 1 86 ? 62.668 -13.611 30.897 1.00 32.35 204 THR A N 1
ATOM 629 C CA . THR A 1 86 ? 62.203 -14.410 32.025 1.00 29.72 204 THR A CA 1
ATOM 630 C C . THR A 1 86 ? 60.706 -14.313 32.303 1.00 27.54 204 THR A C 1
ATOM 631 O O . THR A 1 86 ? 60.181 -15.106 33.083 1.00 27.90 204 THR A O 1
ATOM 635 N N . ARG A 1 87 ? 60.028 -13.347 31.685 1.00 25.65 205 ARG A N 1
ATOM 636 C CA . ARG A 1 87 ? 58.634 -13.057 32.038 1.00 26.68 205 ARG A CA 1
ATOM 637 C C . ARG A 1 87 ? 57.718 -12.837 30.839 1.00 24.86 205 ARG A C 1
ATOM 638 O O . ARG A 1 87 ? 58.137 -12.343 29.795 1.00 25.09 205 ARG A O 1
ATOM 646 N N . VAL A 1 88 ? 56.450 -13.194 31.014 1.00 23.09 206 VAL A N 1
ATOM 647 C CA . VAL A 1 88 ? 55.401 -12.818 30.082 1.00 22.15 206 VAL A CA 1
ATOM 648 C C . VAL A 1 88 ? 54.577 -11.735 30.758 1.00 21.97 206 VAL A C 1
ATOM 649 O O . VAL A 1 88 ? 54.335 -11.812 31.958 1.00 20.91 206 VAL A O 1
ATOM 653 N N . TYR A 1 89 ? 54.165 -10.726 30.000 1.00 19.30 207 TYR A N 1
ATOM 654 C CA . TYR A 1 89 ? 53.368 -9.628 30.540 1.00 20.72 207 TYR A CA 1
ATOM 655 C C . TYR A 1 89 ? 52.038 -9.500 29.813 1.00 22.16 207 TYR A C 1
ATOM 656 O O . TYR A 1 89 ? 52.012 -9.406 28.587 1.00 23.84 207 TYR A O 1
ATOM 665 N N . LEU A 1 90 ? 50.937 -9.478 30.565 1.00 20.10 208 LEU A N 1
ATOM 666 C CA . LEU A 1 90 ? 49.632 -9.172 29.990 1.00 18.76 208 LEU A CA 1
ATOM 667 C C . LEU A 1 90 ? 49.226 -7.749 30.376 1.00 20.64 208 LEU A C 1
ATOM 668 O O . LEU A 1 90 ? 49.290 -7.370 31.550 1.00 19.95 208 LEU A O 1
ATOM 673 N N . ILE A 1 91 ? 48.844 -6.961 29.378 1.00 19.72 209 ILE A N 1
ATOM 674 C CA . ILE A 1 91 ? 48.409 -5.588 29.596 1.00 18.83 209 ILE A CA 1
ATOM 675 C C . ILE A 1 91 ? 46.895 -5.534 29.763 1.00 21.45 209 ILE A C 1
ATOM 676 O O . ILE A 1 91 ? 46.147 -5.785 28.818 1.00 23.31 209 ILE A O 1
ATOM 681 N N . LEU A 1 92 ? 46.448 -5.225 30.978 1.00 18.86 210 LEU A N 1
ATOM 682 C CA . LEU A 1 92 ? 45.034 -5.303 31.322 1.00 20.00 210 LEU A CA 1
ATOM 683 C C . LEU A 1 92 ? 44.440 -3.954 31.672 1.00 19.95 210 LEU A C 1
ATOM 684 O O . LEU A 1 92 ? 45.138 -3.063 32.152 1.00 23.56 210 LEU A O 1
ATOM 689 N N . GLU A 1 93 ? 43.136 -3.828 31.459 1.00 20.02 211 GLU A N 1
ATOM 690 C CA . GLU A 1 93 ? 42.366 -2.759 32.079 1.00 23.06 211 GLU A CA 1
ATOM 691 C C . GLU A 1 93 ? 42.568 -2.778 33.598 1.00 23.24 211 GLU A C 1
ATOM 692 O O . GLU A 1 93 ? 42.558 -3.837 34.221 1.00 21.48 211 GLU A O 1
ATOM 698 N N . TYR A 1 94 ? 42.783 -1.606 34.189 1.00 21.65 212 TYR A N 1
ATOM 699 C CA . TYR A 1 94 ? 42.926 -1.499 35.641 1.00 22.77 212 TYR A CA 1
ATOM 700 C C . TYR A 1 94 ? 41.561 -1.421 36.317 1.00 23.87 212 TYR A C 1
ATOM 701 O O . TYR A 1 94 ? 40.711 -0.620 35.917 1.00 27.05 212 TYR A O 1
ATOM 710 N N . ALA A 1 95 ? 41.346 -2.272 37.319 1.00 20.93 213 ALA A N 1
ATOM 711 C CA . ALA A 1 95 ? 40.114 -2.261 38.105 1.00 21.56 213 ALA A CA 1
ATOM 712 C C . ALA A 1 95 ? 40.384 -1.641 39.472 1.00 21.29 213 ALA A C 1
ATOM 713 O O . ALA A 1 95 ? 40.902 -2.305 40.366 1.00 25.56 213 ALA A O 1
ATOM 715 N N . PRO A 1 96 ? 40.047 -0.352 39.635 1.00 22.19 214 PRO A N 1
ATOM 716 C CA . PRO A 1 96 ? 40.484 0.408 40.815 1.00 24.41 214 PRO A CA 1
ATOM 717 C C . PRO A 1 96 ? 39.908 -0.051 42.154 1.00 28.75 214 PRO A C 1
ATOM 718 O O . PRO A 1 96 ? 40.575 0.124 43.175 1.00 29.65 214 PRO A O 1
ATOM 722 N N . LEU A 1 97 ? 38.708 -0.618 42.170 1.00 27.78 215 LEU A N 1
ATOM 723 C CA . LEU A 1 97 ? 38.073 -0.932 43.449 1.00 25.45 215 LEU A CA 1
ATOM 724 C C . LEU A 1 97 ? 38.309 -2.377 43.902 1.00 29.10 215 LEU A C 1
ATOM 725 O O . LEU A 1 97 ? 37.683 -2.845 44.856 1.00 27.99 215 LEU A O 1
ATOM 730 N N . GLY A 1 98 ? 39.221 -3.069 43.222 1.00 26.40 216 GLY A N 1
ATOM 731 C CA . GLY A 1 98 ? 39.725 -4.353 43.689 1.00 25.13 216 GLY A CA 1
ATOM 732 C C . GLY A 1 98 ? 38.808 -5.539 43.445 1.00 22.45 216 GLY A C 1
ATOM 733 O O . GLY A 1 98 ? 37.969 -5.508 42.559 1.00 25.75 216 GLY A O 1
ATOM 734 N N . THR A 1 99 ? 38.970 -6.592 44.237 1.00 24.16 217 THR A N 1
ATOM 735 C CA . THR A 1 99 ? 38.164 -7.796 44.030 1.00 21.78 217 THR A CA 1
ATOM 736 C C . THR A 1 99 ? 36.881 -7.817 44.843 1.00 24.50 217 THR A C 1
ATOM 737 O O . THR A 1 99 ? 36.784 -7.209 45.915 1.00 24.55 217 THR A O 1
ATOM 741 N N . VAL A 1 100 ? 35.901 -8.550 44.328 1.00 20.70 218 VAL A N 1
ATOM 742 C CA . VAL A 1 100 ? 34.683 -8.827 45.071 1.00 20.22 218 VAL A CA 1
ATOM 743 C C . VAL A 1 100 ? 35.021 -9.655 46.314 1.00 22.16 218 VAL A C 1
ATOM 744 O O . VAL A 1 100 ? 34.383 -9.516 47.359 1.00 24.71 218 VAL A O 1
ATOM 748 N N . TYR A 1 101 ? 36.044 -10.501 46.196 1.00 20.50 219 TYR A N 1
ATOM 749 C CA . TYR A 1 101 ? 36.551 -11.292 47.316 1.00 21.52 219 TYR A CA 1
ATOM 750 C C . TYR A 1 101 ? 36.875 -10.405 48.518 1.00 24.03 219 TYR A C 1
ATOM 751 O O . TYR A 1 101 ? 36.457 -10.690 49.642 1.00 23.97 219 TYR A O 1
ATOM 760 N N . ARG A 1 102 ? 37.636 -9.343 48.268 1.00 23.77 220 ARG A N 1
ATOM 761 C CA . ARG A 1 102 ? 38.057 -8.438 49.342 1.00 25.66 220 ARG A CA 1
ATOM 762 C C . ARG A 1 102 ? 36.853 -7.708 49.918 1.00 27.10 220 ARG A C 1
ATOM 763 O O . ARG A 1 102 ? 36.757 -7.503 51.135 1.00 27.80 220 ARG A O 1
ATOM 766 N N . GLU A 1 103 ? 35.931 -7.328 49.042 1.00 24.17 221 GLU A N 1
ATOM 767 C CA . GLU A 1 103 ? 34.709 -6.650 49.452 1.00 29.96 221 GLU A CA 1
ATOM 768 C C . GLU A 1 103 ? 33.863 -7.551 50.360 1.00 31.53 221 GLU A C 1
ATOM 769 O O . GLU A 1 103 ? 33.304 -7.101 51.363 1.00 27.86 221 GLU A O 1
ATOM 775 N N . LEU A 1 104 ? 33.786 -8.833 50.017 1.00 26.98 222 LEU A N 1
ATOM 776 C CA . LEU A 1 104 ? 33.053 -9.782 50.844 1.00 22.67 222 LEU A CA 1
ATOM 777 C C . LEU A 1 104 ? 33.751 -9.985 52.184 1.00 28.27 222 LEU A C 1
ATOM 778 O O . LEU A 1 104 ? 33.093 -10.162 53.209 1.00 29.07 222 LEU A O 1
ATOM 783 N N . GLN A 1 105 ? 35.082 -9.960 52.177 1.00 26.65 223 GLN A N 1
ATOM 784 C CA . GLN A 1 105 ? 35.848 -10.072 53.417 1.00 31.23 223 GLN A CA 1
ATOM 785 C C . GLN A 1 105 ? 35.506 -8.932 54.367 1.00 31.71 223 GLN A C 1
ATOM 786 O O . GLN A 1 105 ? 35.366 -9.130 55.577 1.00 30.88 223 GLN A O 1
ATOM 792 N N . LYS A 1 106 ? 35.364 -7.735 53.813 1.00 29.38 224 LYS A N 1
ATOM 793 C CA . LYS A 1 106 ? 35.183 -6.553 54.648 1.00 32.25 224 LYS A CA 1
ATOM 794 C C . LYS A 1 106 ? 33.736 -6.375 55.111 1.00 35.40 224 LYS A C 1
ATOM 795 O O . LYS A 1 106 ? 33.495 -5.839 56.192 1.00 33.14 224 LYS A O 1
ATOM 798 N N . LEU A 1 107 ? 32.777 -6.842 54.315 1.00 28.46 225 LEU A N 1
ATOM 799 C CA . LEU A 1 107 ? 31.363 -6.686 54.661 1.00 33.50 225 LEU A CA 1
ATOM 800 C C . LEU A 1 107 ? 30.726 -7.942 55.261 1.00 31.36 225 LEU A C 1
ATOM 801 O O . LEU A 1 107 ? 29.606 -7.875 55.777 1.00 30.77 225 LEU A O 1
ATOM 806 N N . SER A 1 108 ? 31.444 -9.065 55.190 1.00 29.18 226 SER A N 1
ATOM 807 C CA . SER A 1 108 ? 30.975 -10.399 55.606 1.00 27.33 226 SER A CA 1
ATOM 808 C C . SER A 1 108 ? 29.870 -10.969 54.709 1.00 26.58 226 SER A C 1
ATOM 809 O O . SER A 1 108 ? 30.000 -12.086 54.215 1.00 31.23 226 SER A O 1
ATOM 812 N N . LYS A 1 109 ? 28.787 -10.218 54.530 1.00 27.90 227 LYS A N 1
ATOM 813 C CA . LYS A 1 109 ? 27.699 -10.590 53.623 1.00 28.17 227 LYS A CA 1
ATOM 814 C C . LYS A 1 109 ? 27.246 -9.360 52.853 1.00 29.83 227 LYS A C 1
ATOM 815 O O . LYS A 1 109 ? 27.412 -8.236 53.331 1.00 30.70 227 LYS A O 1
ATOM 821 N N . PHE A 1 110 ? 26.651 -9.572 51.683 1.00 24.67 228 PHE A N 1
ATOM 822 C CA . PHE A 1 110 ? 26.063 -8.493 50.893 1.00 26.80 228 PHE A CA 1
ATOM 823 C C . PHE A 1 110 ? 24.551 -8.446 51.099 1.00 28.64 228 PHE A C 1
ATOM 824 O O . PHE A 1 110 ? 23.912 -9.489 51.257 1.00 28.29 228 PHE A O 1
ATOM 832 N N . ASP A 1 111 ? 23.963 -7.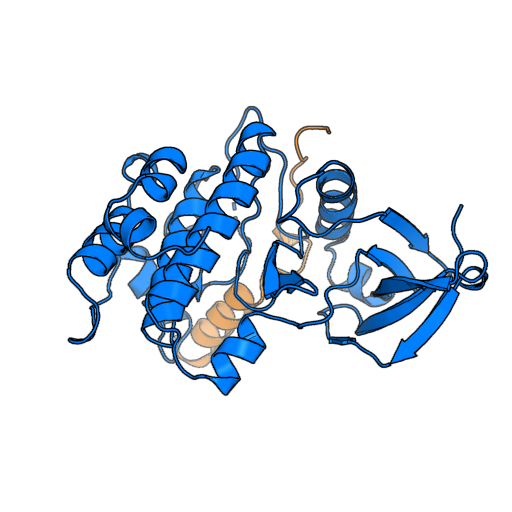252 51.075 1.00 26.77 229 ASP A N 1
ATOM 833 C CA . ASP A 1 111 ? 22.505 -7.176 51.122 1.00 31.59 229 ASP A CA 1
ATOM 834 C C . ASP A 1 111 ? 21.910 -7.566 49.765 1.00 32.04 229 ASP A C 1
ATOM 835 O O . ASP A 1 111 ? 22.641 -7.803 48.800 1.00 27.16 229 ASP A O 1
ATOM 840 N N . GLU A 1 112 ? 20.585 -7.640 49.683 1.00 28.89 230 GLU A N 1
ATOM 841 C CA . GLU A 1 112 ? 19.948 -8.157 48.473 1.00 28.18 230 GLU A CA 1
ATOM 842 C C . GLU A 1 112 ? 20.114 -7.247 47.258 1.00 30.73 230 GLU A C 1
ATOM 843 O O . GLU A 1 112 ? 20.200 -7.733 46.129 1.00 31.63 230 GLU A O 1
ATOM 849 N N . GLN A 1 113 ? 20.163 -5.935 47.479 1.00 29.83 231 GLN A N 1
ATOM 850 C CA . GLN A 1 113 ? 20.336 -4.996 46.374 1.00 31.80 231 GLN A CA 1
ATOM 851 C C . GLN A 1 113 ? 21.709 -5.153 45.722 1.00 29.22 231 GLN A C 1
ATOM 852 O O . GLN A 1 113 ? 21.826 -5.226 44.498 1.00 30.74 231 GLN A O 1
ATOM 858 N N . ARG A 1 114 ? 22.743 -5.199 46.553 1.00 27.66 232 ARG A N 1
ATOM 859 C CA . ARG A 1 114 ? 24.112 -5.338 46.071 1.00 26.19 232 ARG A CA 1
ATOM 860 C C . ARG A 1 114 ? 24.290 -6.677 45.368 1.00 26.56 232 ARG A C 1
ATOM 861 O O . ARG A 1 114 ? 24.922 -6.760 44.316 1.00 27.36 232 ARG A O 1
ATOM 869 N N . THR A 1 115 ? 23.726 -7.723 45.966 1.00 25.53 233 THR A N 1
ATOM 870 C CA . THR A 1 115 ? 23.818 -9.070 45.413 1.00 24.43 233 THR A CA 1
ATOM 871 C C . THR A 1 115 ? 23.116 -9.162 44.066 1.00 26.12 233 THR A C 1
ATOM 872 O O . THR A 1 115 ? 23.682 -9.663 43.097 1.00 23.83 233 THR A O 1
ATOM 876 N N . ALA A 1 116 ? 21.884 -8.667 43.997 1.00 26.10 234 ALA A N 1
ATOM 877 C CA . ALA A 1 116 ? 21.127 -8.733 42.753 1.00 24.70 234 ALA A CA 1
ATOM 878 C C . ALA A 1 116 ? 21.785 -7.913 41.646 1.00 22.66 234 ALA A C 1
ATOM 879 O O . ALA A 1 116 ? 21.733 -8.290 40.475 1.00 28.06 234 ALA A O 1
ATOM 881 N N . THR A 1 117 ? 22.405 -6.796 42.019 1.00 24.55 235 THR A N 1
ATOM 882 C CA . THR A 1 117 ? 23.098 -5.948 41.054 1.00 25.21 235 THR A CA 1
ATOM 883 C C . THR A 1 117 ? 24.316 -6.670 40.478 1.00 25.79 235 THR A C 1
ATOM 884 O O . THR A 1 117 ? 24.503 -6.697 39.263 1.00 26.03 235 THR A O 1
ATOM 888 N N . TYR A 1 118 ? 25.128 -7.260 41.351 1.00 25.50 236 TYR A N 1
ATOM 889 C CA . TYR A 1 118 ? 26.261 -8.074 40.903 1.00 23.68 236 TYR A CA 1
ATOM 890 C C . TYR A 1 118 ? 25.814 -9.225 40.003 1.00 22.30 236 TYR A C 1
ATOM 891 O O . TYR A 1 118 ? 26.444 -9.496 38.985 1.00 23.46 236 TYR A O 1
ATOM 900 N N . ILE A 1 119 ? 24.738 -9.914 40.377 1.00 23.15 237 ILE A N 1
ATOM 901 C CA . ILE A 1 119 ? 24.283 -11.062 39.589 1.00 22.34 237 ILE A CA 1
ATOM 902 C C . ILE A 1 119 ? 23.801 -10.603 38.217 1.00 25.35 237 ILE A C 1
ATOM 903 O O . ILE A 1 119 ? 24.044 -11.263 37.206 1.00 23.66 237 ILE A O 1
ATOM 908 N N . THR A 1 120 ? 23.141 -9.451 38.178 1.00 22.85 238 THR A N 1
ATOM 909 C CA . THR A 1 120 ? 22.738 -8.870 36.905 1.00 25.56 238 THR A CA 1
ATOM 910 C C . THR A 1 120 ? 23.942 -8.612 36.005 1.00 24.32 238 THR A C 1
ATOM 911 O O . THR A 1 120 ? 23.933 -8.960 34.823 1.00 26.13 238 THR A O 1
ATOM 915 N N . GLU A 1 121 ? 24.985 -8.022 36.577 1.00 24.14 239 GLU A N 1
ATOM 916 C CA . GLU A 1 121 ? 26.174 -7.674 35.809 1.00 24.89 239 GLU A CA 1
ATOM 917 C C . GLU A 1 121 ? 26.921 -8.931 35.361 1.00 23.60 239 GLU A C 1
ATOM 918 O O . GLU A 1 121 ? 27.398 -8.997 34.227 1.00 23.49 239 GLU A O 1
ATOM 924 N N . LEU A 1 122 ? 26.996 -9.927 36.243 1.00 22.79 240 LEU A N 1
ATOM 925 C CA . LEU A 1 122 ? 27.555 -11.230 35.875 1.00 23.02 240 LEU A CA 1
ATOM 926 C C . LEU A 1 122 ? 26.754 -11.896 34.762 1.00 23.75 240 LEU A C 1
ATOM 927 O O . LEU A 1 122 ? 27.325 -12.424 33.806 1.00 24.04 240 LEU A O 1
ATOM 932 N N . ALA A 1 123 ? 25.430 -11.878 34.879 1.00 21.01 241 ALA A N 1
ATOM 933 C CA . ALA A 1 123 ? 24.600 -12.511 33.864 1.00 23.06 241 ALA A CA 1
ATOM 934 C C . ALA A 1 123 ? 24.723 -11.810 32.512 1.00 24.25 241 ALA A C 1
ATOM 935 O O . ALA A 1 123 ? 24.701 -12.466 31.475 1.00 25.74 241 ALA A O 1
ATOM 937 N N . ASN A 1 124 ? 24.851 -10.486 32.518 1.00 23.76 242 ASN A N 1
ATOM 938 C CA . ASN A 1 124 ? 25.101 -9.757 31.273 1.00 23.80 242 ASN A CA 1
ATOM 939 C C . ASN A 1 124 ? 26.442 -10.142 30.645 1.00 23.77 242 ASN A C 1
ATOM 940 O O . ASN A 1 124 ? 26.527 -10.393 29.442 1.00 24.88 242 ASN A O 1
ATOM 945 N N . ALA A 1 125 ? 27.482 -10.212 31.471 1.00 24.06 243 ALA A N 1
ATOM 946 C CA . ALA A 1 125 ? 28.808 -10.570 30.984 1.00 24.39 243 ALA A CA 1
ATOM 947 C C . ALA A 1 125 ? 28.822 -11.991 30.430 1.00 23.33 243 ALA A C 1
ATOM 948 O O . ALA A 1 125 ? 29.392 -12.239 29.368 1.00 22.48 243 ALA A O 1
ATOM 950 N N . LEU A 1 126 ? 28.196 -12.917 31.149 1.00 21.96 244 LEU A N 1
ATOM 951 C CA . LEU A 1 126 ? 28.172 -14.315 30.724 1.00 22.03 244 LEU A CA 1
ATOM 952 C C . LEU A 1 126 ? 27.304 -14.500 29.485 1.00 24.01 244 LEU A C 1
ATOM 953 O O . LEU A 1 126 ? 27.561 -15.378 28.658 1.00 24.02 244 LEU A O 1
ATOM 958 N N . SER A 1 127 ? 26.271 -13.677 29.361 1.00 25.51 245 SER A N 1
ATOM 959 C CA . SER A 1 127 ? 25.410 -13.749 28.188 1.00 26.48 245 SER A CA 1
ATOM 960 C C . SER A 1 127 ? 26.226 -13.415 26.948 1.00 27.00 245 SER A C 1
ATOM 961 O O . SER A 1 127 ? 26.099 -14.068 25.914 1.00 26.28 245 SER A O 1
ATOM 964 N N . TYR A 1 128 ? 27.072 -12.396 27.068 1.00 26.21 246 TYR A N 1
ATOM 965 C CA . TYR A 1 128 ? 27.960 -11.992 25.981 1.00 28.35 246 TYR A CA 1
ATOM 966 C C . TYR A 1 128 ? 28.973 -13.095 25.676 1.00 27.78 246 TYR A C 1
ATOM 967 O O . TYR A 1 128 ? 29.197 -13.443 24.514 1.00 25.97 246 TYR A O 1
ATOM 976 N N . CYS A 1 129 ? 29.580 -13.646 26.725 1.00 25.63 247 CYS A N 1
ATOM 977 C CA . CYS A 1 129 ? 30.535 -14.744 26.561 1.00 26.48 247 CYS A CA 1
ATOM 978 C C . CYS A 1 129 ? 29.920 -15.938 25.854 1.00 24.08 247 CYS A C 1
ATOM 979 O O . CYS A 1 129 ? 30.486 -16.476 24.900 1.00 24.23 247 CYS A O 1
ATOM 982 N N . HIS A 1 130 ? 28.761 -16.362 26.339 1.00 25.28 248 HIS A N 1
ATOM 983 C CA . HIS A 1 130 ? 28.138 -17.567 25.821 1.00 23.80 248 HIS A CA 1
ATOM 984 C C . HIS A 1 130 ? 27.636 -17.373 24.389 1.00 27.04 248 HIS A C 1
ATOM 985 O O . HIS A 1 130 ? 27.510 -18.340 23.635 1.00 26.95 248 HIS A O 1
ATOM 992 N N . SER A 1 131 ? 27.383 -16.125 24.005 1.00 28.55 249 SER A N 1
ATOM 993 C CA . SER A 1 131 ? 26.967 -15.834 22.631 1.00 26.60 249 SER A CA 1
ATOM 994 C C . SER A 1 131 ? 28.140 -16.006 21.674 1.00 29.87 249 SER A C 1
ATOM 995 O O . SER A 1 131 ? 27.951 -16.202 20.472 1.00 32.23 249 SER A O 1
ATOM 998 N N . LYS A 1 132 ? 29.352 -15.930 22.214 1.00 26.66 250 LYS A N 1
ATOM 999 C CA . LYS A 1 132 ? 30.558 -16.158 21.429 1.00 27.50 250 LYS A CA 1
ATOM 1000 C C . LYS A 1 132 ? 31.103 -17.561 21.684 1.00 27.59 250 LYS A C 1
ATOM 1001 O O . LYS A 1 132 ? 32.223 -17.887 21.295 1.00 28.04 250 LYS A O 1
ATOM 1007 N N . ARG A 1 133 ? 30.270 -18.381 22.319 1.00 22.95 251 ARG A N 1
ATOM 1008 C CA . ARG A 1 133 ? 30.575 -19.769 22.665 1.00 25.66 251 ARG A CA 1
ATOM 1009 C C . ARG A 1 133 ? 31.835 -19.886 23.519 1.00 25.96 251 ARG A C 1
ATOM 1010 O O . ARG A 1 133 ? 32.601 -20.840 23.399 1.00 24.86 251 ARG A O 1
ATOM 1014 N N . VAL A 1 134 ? 32.023 -18.909 24.396 1.00 23.38 252 VAL A N 1
ATOM 1015 C CA . VAL A 1 134 ? 33.123 -18.933 25.355 1.00 21.35 252 VAL A CA 1
ATOM 1016 C C . VAL A 1 134 ? 32.586 -19.326 26.721 1.00 20.06 252 VAL A C 1
ATOM 1017 O O . VAL A 1 134 ? 31.562 -18.813 27.144 1.00 23.24 252 VAL A O 1
ATOM 1021 N N . ILE A 1 135 ? 33.271 -20.248 27.393 1.00 18.23 253 ILE A N 1
ATOM 1022 C CA . ILE A 1 135 ? 32.904 -20.669 28.745 1.00 18.35 253 ILE A CA 1
ATOM 1023 C C . ILE A 1 135 ? 34.024 -20.228 29.678 1.00 18.05 253 ILE A C 1
ATOM 1024 O O . ILE A 1 135 ? 35.183 -20.494 29.382 1.00 19.89 253 ILE A O 1
ATOM 1029 N N . HIS A 1 136 ? 33.704 -19.569 30.795 1.00 18.31 254 HIS A N 1
ATOM 1030 C CA . HIS A 1 136 ? 34.764 -19.040 31.662 1.00 18.20 254 HIS A CA 1
ATOM 1031 C C . HIS A 1 136 ? 35.331 -20.105 32.614 1.00 19.72 254 HIS A C 1
ATOM 1032 O O . HIS A 1 136 ? 36.551 -20.271 32.706 1.00 17.27 254 HIS A O 1
ATOM 1039 N N . ARG A 1 137 ? 34.437 -20.804 33.314 1.00 17.68 255 ARG A N 1
ATOM 1040 C CA . ARG A 1 137 ? 34.753 -21.948 34.180 1.00 17.28 255 ARG A CA 1
ATOM 1041 C C . ARG A 1 137 ? 35.494 -21.630 35.476 1.00 19.64 255 ARG A C 1
ATOM 1042 O O . ARG A 1 137 ? 35.847 -22.553 36.216 1.00 19.87 255 ARG A O 1
ATOM 1050 N N . ASP A 1 138 ? 35.702 -20.353 35.780 1.00 18.22 256 ASP A N 1
ATOM 1051 C CA . ASP A 1 138 ? 36.368 -20.015 37.040 1.00 19.25 256 ASP A CA 1
ATOM 1052 C C . ASP A 1 138 ? 35.903 -18.663 37.602 1.00 19.29 256 ASP A C 1
ATOM 1053 O O . ASP A 1 138 ? 36.726 -17.845 38.024 1.00 18.61 256 ASP A O 1
ATOM 1058 N N A ILE A 1 139 ? 34.622 -18.401 37.842 0.57 19.83 257 ILE A N 1
ATOM 1059 N N B ILE A 1 139 ? 34.617 -18.423 37.591 0.43 19.13 257 ILE A N 1
ATOM 1060 C CA A ILE A 1 139 ? 34.150 -17.043 38.083 0.57 20.67 257 ILE A CA 1
ATOM 1061 C CA B ILE A 1 139 ? 34.107 -17.206 38.169 0.43 20.72 257 ILE A CA 1
ATOM 1062 C C A ILE A 1 139 ? 34.000 -16.768 39.575 0.57 21.55 257 ILE A C 1
ATOM 1063 C C B ILE A 1 139 ? 33.941 -17.417 39.664 0.43 21.60 257 ILE A C 1
ATOM 1064 O O A ILE A 1 139 ? 33.009 -16.181 40.011 0.57 22.47 257 ILE A O 1
ATOM 1065 O O B ILE A 1 139 ? 33.257 -18.371 39.993 0.43 20.76 257 ILE A O 1
ATOM 1074 N N . LYS A 1 140 ? 35.023 -17.128 40.343 1.00 21.75 258 LYS A N 1
ATOM 1075 C CA . LYS A 1 140 ? 35.012 -17.042 41.794 1.00 17.26 258 LYS A CA 1
ATOM 1076 C C . LYS A 1 140 ? 35.332 -15.593 42.188 1.00 18.19 258 LYS A C 1
ATOM 1077 O O . LYS A 1 140 ? 35.844 -14.839 41.366 1.00 20.03 258 LYS A O 1
ATOM 1083 N N . PRO A 1 141 ? 35.030 -15.201 43.438 1.00 18.13 259 PRO A N 1
ATOM 1084 C CA . PRO A 1 141 ? 35.151 -13.791 43.839 1.00 20.07 259 PRO A CA 1
ATOM 1085 C C . PRO A 1 141 ? 36.529 -13.159 43.615 1.00 18.77 259 PRO A C 1
ATOM 1086 O O . PRO A 1 141 ? 36.587 -11.961 43.340 1.00 19.34 259 PRO A O 1
ATOM 1090 N N . GLU A 1 142 ? 37.615 -13.919 43.709 1.00 18.82 260 GLU A N 1
ATOM 1091 C CA . GLU A 1 142 ? 38.929 -13.304 43.491 1.00 18.92 260 GLU A CA 1
ATOM 1092 C C . GLU A 1 142 ? 39.213 -13.011 42.013 1.00 20.15 260 GLU A C 1
ATOM 1093 O O . GLU A 1 142 ? 40.207 -12.368 41.691 1.00 22.60 260 GLU A O 1
ATOM 1099 N N . ASN A 1 143 ? 38.339 -13.480 41.123 1.00 17.30 261 ASN A N 1
ATOM 1100 C CA . ASN A 1 143 ? 38.461 -13.192 39.693 1.00 17.52 261 ASN A CA 1
ATOM 1101 C C . ASN A 1 143 ? 37.367 -12.243 39.219 1.00 16.67 261 ASN A C 1
ATOM 1102 O O . ASN A 1 143 ? 37.168 -12.054 38.019 1.00 20.44 261 ASN A O 1
ATOM 1107 N N . LEU A 1 144 ? 36.643 -11.669 40.171 1.00 16.92 262 LEU A N 1
ATOM 1108 C CA . LEU A 1 144 ? 35.623 -10.680 39.864 1.00 16.97 262 LEU A CA 1
ATOM 1109 C C . LEU A 1 144 ? 36.138 -9.344 40.364 1.00 18.26 262 LEU A C 1
ATOM 1110 O O . LEU A 1 144 ? 36.354 -9.169 41.559 1.00 19.46 262 LEU A O 1
ATOM 1115 N N . LEU A 1 145 ? 36.358 -8.414 39.446 1.00 18.45 263 LEU A N 1
ATOM 1116 C CA . LEU A 1 145 ? 36.991 -7.152 39.806 1.00 18.95 263 LEU A CA 1
ATOM 1117 C C . LEU A 1 145 ? 35.958 -6.038 39.759 1.00 23.61 263 LEU A C 1
ATOM 1118 O O . LEU A 1 145 ? 34.867 -6.220 39.217 1.00 23.67 263 LEU A O 1
ATOM 1123 N N . LEU A 1 146 ? 36.301 -4.887 40.330 1.00 24.92 264 LEU A N 1
ATOM 1124 C CA . LEU A 1 146 ? 35.355 -3.776 40.421 1.00 23.11 264 LEU A CA 1
ATOM 1125 C C . LEU A 1 146 ? 35.913 -2.510 39.784 1.00 24.49 264 LEU A C 1
ATOM 1126 O O . LEU A 1 146 ? 37.023 -2.081 40.103 1.00 23.57 264 LEU A O 1
ATOM 1131 N N . GLY A 1 147 ? 35.128 -1.922 38.887 1.00 26.31 265 GLY A N 1
ATOM 1132 C CA . GLY A 1 147 ? 35.523 -0.718 38.176 1.00 29.38 265 GLY A CA 1
ATOM 1133 C C . GLY A 1 147 ? 35.377 0.518 39.044 1.00 31.77 265 GLY A C 1
ATOM 1134 O O . GLY A 1 147 ? 34.995 0.428 40.213 1.00 28.77 265 GLY A O 1
ATOM 1135 N N . SER A 1 148 ? 35.678 1.679 38.470 1.00 34.59 266 SER A N 1
ATOM 1136 C CA . SER A 1 148 ? 35.694 2.923 39.234 1.00 35.13 266 SER A CA 1
ATOM 1137 C C . SER A 1 148 ? 34.318 3.278 39.803 1.00 37.96 266 SER A C 1
ATOM 1138 O O . SER A 1 148 ? 34.221 3.946 40.835 1.00 41.98 266 SER A O 1
ATOM 1141 N N . ALA A 1 149 ? 33.259 2.815 39.145 1.00 35.17 267 ALA A N 1
ATOM 1142 C CA . ALA A 1 149 ? 31.900 3.061 39.620 1.00 36.76 267 ALA A CA 1
ATOM 1143 C C . ALA A 1 149 ? 31.349 1.850 40.368 1.00 36.66 267 ALA A C 1
ATOM 1144 O O . ALA A 1 149 ? 30.142 1.737 40.586 1.00 38.47 267 ALA A O 1
ATOM 1146 N N . GLY A 1 150 ? 32.242 0.945 40.755 1.00 31.45 268 GLY A N 1
ATOM 1147 C CA . GLY A 1 150 ? 31.859 -0.238 41.501 1.00 35.78 268 GLY A CA 1
ATOM 1148 C C . GLY A 1 150 ? 31.164 -1.294 40.661 1.00 32.04 268 GLY A C 1
ATOM 1149 O O . GLY A 1 150 ? 30.535 -2.202 41.209 1.00 28.14 268 GLY A O 1
ATOM 1150 N N . GLU A 1 151 ? 31.273 -1.187 39.338 1.00 29.39 269 GLU A N 1
ATOM 1151 C CA . GLU A 1 151 ? 30.647 -2.174 38.468 1.00 29.48 269 GLU A CA 1
ATOM 1152 C C . GLU A 1 151 ? 31.521 -3.420 38.383 1.00 28.73 269 GLU A C 1
ATOM 1153 O O . GLU A 1 151 ? 32.745 -3.341 38.330 1.00 27.59 269 GLU A O 1
ATOM 1159 N N . LEU A 1 152 ? 30.871 -4.575 38.370 1.00 27.81 270 LEU A N 1
ATOM 1160 C CA . LEU A 1 152 ? 31.578 -5.847 38.353 1.00 23.90 270 LEU A CA 1
ATOM 1161 C C . LEU A 1 152 ? 32.193 -6.127 36.981 1.00 24.37 270 LEU A C 1
ATOM 1162 O O . LEU A 1 152 ? 31.592 -5.846 35.947 1.00 25.12 270 LEU A O 1
ATOM 1167 N N . LYS A 1 153 ? 33.400 -6.684 36.976 1.00 22.91 271 LYS A N 1
ATOM 1168 C CA . LYS A 1 153 ? 34.039 -7.084 35.733 1.00 23.66 271 LYS A CA 1
ATOM 1169 C C . LYS A 1 153 ? 34.627 -8.481 35.888 1.00 21.34 271 LYS A C 1
ATOM 1170 O O . LYS A 1 153 ? 35.383 -8.747 36.830 1.00 21.91 271 LYS A O 1
ATOM 1176 N N . ILE A 1 154 ? 34.274 -9.372 34.971 1.00 22.28 272 ILE A N 1
ATOM 1177 C CA . ILE A 1 154 ? 34.840 -10.716 34.986 1.00 19.44 272 ILE A CA 1
ATOM 1178 C C . ILE A 1 154 ? 36.263 -10.691 34.445 1.00 19.09 272 ILE A C 1
ATOM 1179 O O . ILE A 1 154 ? 36.524 -10.100 33.397 1.00 20.57 272 ILE A O 1
ATOM 1184 N N . ALA A 1 155 ? 37.178 -11.334 35.164 1.00 19.08 273 ALA A N 1
ATOM 1185 C CA . ALA A 1 155 ? 38.577 -11.387 34.755 1.00 16.37 273 ALA A CA 1
ATOM 1186 C C . ALA A 1 155 ? 39.122 -12.808 34.846 1.00 17.36 273 ALA A C 1
ATOM 1187 O O . ALA A 1 155 ? 38.369 -13.759 35.058 1.00 21.88 273 ALA A O 1
ATOM 1189 N N . ASP A 1 156 ? 40.434 -12.946 34.685 1.00 19.47 274 ASP A N 1
ATOM 1190 C CA . ASP A 1 156 ? 41.080 -14.252 34.744 1.00 18.29 274 ASP A CA 1
ATOM 1191 C C . ASP A 1 156 ? 40.508 -15.341 33.843 1.00 16.22 274 ASP A C 1
ATOM 1192 O O . ASP A 1 156 ? 39.797 -16.233 34.307 1.00 19.78 274 ASP A O 1
ATOM 1197 N N . PHE A 1 157 ? 40.821 -15.262 32.554 1.00 20.44 275 PHE A N 1
ATOM 1198 C CA . PHE A 1 157 ? 40.322 -16.230 31.585 1.00 17.52 275 PHE A CA 1
ATOM 1199 C C . PHE A 1 157 ? 41.206 -17.449 31.344 1.00 18.41 275 PHE A C 1
ATOM 1200 O O . PHE A 1 157 ? 41.011 -18.186 30.377 1.00 18.88 275 PHE A O 1
ATOM 1208 N N . GLY A 1 158 ? 42.178 -17.658 32.226 1.00 18.93 276 GLY A N 1
ATOM 1209 C CA . GLY A 1 158 ? 43.082 -18.797 32.107 1.00 17.99 276 GLY A CA 1
ATOM 1210 C C . GLY A 1 158 ? 42.432 -20.177 32.132 1.00 22.93 276 GLY A C 1
ATOM 1211 O O . GLY A 1 158 ? 43.030 -21.147 31.676 1.00 19.11 276 GLY A O 1
ATOM 1212 N N . TRP A 1 159 ? 41.217 -20.285 32.660 1.00 18.85 277 TRP A N 1
ATOM 1213 C CA . TRP A 1 159 ? 40.509 -21.558 32.601 1.00 17.71 277 TRP A CA 1
ATOM 1214 C C . TRP A 1 159 ? 39.451 -21.575 31.498 1.00 18.70 277 TRP A C 1
ATOM 1215 O O . TRP A 1 159 ? 38.717 -22.554 31.370 1.00 19.61 277 TRP A O 1
ATOM 1226 N N . SER A 1 160 ? 39.379 -20.513 30.695 1.00 16.44 278 SER A N 1
ATOM 1227 C CA . SER A 1 160 ? 38.308 -20.408 29.701 1.00 17.84 278 SER A CA 1
ATOM 1228 C C . SER A 1 160 ? 38.583 -21.253 28.460 1.00 20.64 278 SER A C 1
ATOM 1229 O O . SER A 1 160 ? 39.713 -21.682 28.217 1.00 20.19 278 SER A O 1
ATOM 1232 N N . VAL A 1 161 ? 37.531 -21.499 27.687 1.00 18.83 279 VAL A N 1
ATOM 1233 C CA . VAL A 1 161 ? 37.652 -22.229 26.430 1.00 18.73 279 VAL A CA 1
ATOM 1234 C C . VAL A 1 161 ? 36.651 -21.683 25.426 1.00 23.06 279 VAL A C 1
ATOM 1235 O O . VAL A 1 161 ? 35.597 -21.171 25.806 1.00 22.31 279 VAL A O 1
ATOM 1239 N N . HIS A 1 162 ? 36.997 -21.778 24.143 1.00 22.23 280 HIS A N 1
ATOM 1240 C CA . HIS A 1 162 ? 36.044 -21.519 23.073 1.00 23.87 280 HIS A CA 1
ATOM 1241 C C . HIS A 1 162 ? 35.519 -22.869 22.617 1.00 23.44 280 HIS A C 1
ATOM 1242 O O . HIS A 1 162 ? 36.279 -23.683 22.103 1.00 26.38 280 HIS A O 1
ATOM 1249 N N . ALA A 1 163 ? 34.232 -23.114 22.829 1.00 23.23 281 ALA A N 1
ATOM 1250 C CA . ALA A 1 163 ? 33.663 -24.436 22.589 1.00 26.20 281 ALA A CA 1
ATOM 1251 C C . ALA A 1 163 ? 32.417 -24.349 21.712 1.00 30.65 281 ALA A C 1
ATOM 1252 O O . ALA A 1 163 ? 31.303 -24.582 22.178 1.00 30.61 281 ALA A O 1
ATOM 1254 N N . PRO A 1 164 ? 32.604 -24.007 20.430 1.00 29.34 282 PRO A N 1
ATOM 1255 C CA . PRO A 1 164 ? 31.440 -23.774 19.566 1.00 33.17 282 PRO A CA 1
ATOM 1256 C C . PRO A 1 164 ? 30.711 -25.040 19.126 1.00 37.49 282 PRO A C 1
ATOM 1257 O O . PRO A 1 164 ? 29.518 -24.961 18.841 1.00 39.05 282 PRO A O 1
ATOM 1261 N N . SER A 1 165 ? 31.395 -26.179 19.073 1.00 33.53 283 SER A N 1
ATOM 1262 C CA . SER A 1 165 ? 30.797 -27.365 18.454 1.00 41.62 283 SER A CA 1
ATOM 1263 C C . SER A 1 165 ? 30.754 -28.609 19.344 1.00 46.02 283 SER A C 1
ATOM 1264 O O . SER A 1 165 ? 29.960 -29.520 19.104 1.00 49.21 283 SER A O 1
ATOM 1266 N N . SER A 1 166 ? 31.601 -28.653 20.364 1.00 32.93 284 SER A N 1
ATOM 1267 C CA . SER A 1 166 ? 31.751 -29.864 21.160 1.00 33.60 284 SER A CA 1
ATOM 1268 C C . SER A 1 166 ? 31.812 -29.555 22.651 1.00 35.33 284 SER A C 1
ATOM 1269 O O . SER A 1 166 ? 32.204 -28.459 23.041 1.00 33.22 284 SER A O 1
ATOM 1272 N N . ARG A 1 167 ? 31.419 -30.518 23.479 1.00 29.70 285 ARG A N 1
ATOM 1273 C CA . ARG A 1 167 ? 31.532 -30.349 24.925 1.00 30.05 285 ARG A CA 1
ATOM 1274 C C . ARG A 1 167 ? 32.969 -30.614 25.370 1.00 33.27 285 ARG A C 1
ATOM 1275 O O . ARG A 1 167 ? 33.773 -31.175 24.620 1.00 30.06 285 ARG A O 1
ATOM 1283 N N . ARG A 1 168 ? 33.295 -30.192 26.587 1.00 28.43 286 ARG A N 1
ATOM 1284 C CA . ARG A 1 168 ? 34.654 -30.292 27.105 1.00 27.89 286 ARG A CA 1
ATOM 1285 C C . ARG A 1 168 ? 34.759 -31.363 28.184 1.00 28.86 286 ARG A C 1
ATOM 1286 O O . ARG A 1 168 ? 33.756 -31.719 28.793 1.00 30.12 286 ARG A O 1
ATOM 1294 N N . THR A 1 169 ? 35.970 -31.856 28.441 1.00 29.46 287 THR A N 1
ATOM 1295 C CA . THR A 1 169 ? 36.170 -32.808 29.531 1.00 30.09 287 THR A CA 1
ATOM 1296 C C . THR A 1 169 ? 37.277 -32.425 30.523 1.00 29.36 287 THR A C 1
ATOM 1297 O O . THR A 1 169 ? 37.565 -33.191 31.441 1.00 31.45 287 THR A O 1
ATOM 1312 N N . LEU A 1 171 ? 39.506 -31.205 33.576 1.00 28.83 289 LEU A N 1
ATOM 1313 C CA . LEU A 1 171 ? 39.448 -30.894 35.008 1.00 32.30 289 LEU A CA 1
ATOM 1314 C C . LEU A 1 171 ? 39.956 -29.477 35.229 1.00 27.68 289 LEU A C 1
ATOM 1315 O O . LEU A 1 171 ? 41.145 -29.209 35.064 1.00 31.77 289 LEU A O 1
ATOM 1320 N N . ALA A 1 172 ? 39.062 -28.577 35.601 1.00 29.22 290 ALA A N 1
ATOM 1321 C CA . ALA A 1 172 ? 39.393 -27.163 35.624 1.00 25.11 290 ALA A CA 1
ATOM 1322 C C . ALA A 1 172 ? 38.942 -26.494 36.910 1.00 27.91 290 ALA A C 1
ATOM 1323 O O . ALA A 1 172 ? 38.393 -27.142 37.797 1.00 29.57 290 ALA A O 1
ATOM 1325 N N . GLY A 1 173 ? 39.196 -25.194 37.000 1.00 27.28 291 GLY A N 1
ATOM 1326 C CA . GLY A 1 173 ? 38.552 -24.350 37.987 1.00 23.14 291 GLY A CA 1
ATOM 1327 C C . GLY A 1 173 ? 38.867 -24.608 39.442 1.00 25.90 291 GLY A C 1
ATOM 1328 O O . GLY A 1 173 ? 39.918 -25.154 39.793 1.00 25.35 291 GLY A O 1
ATOM 1329 N N . THR A 1 174 ? 37.929 -24.195 40.290 1.00 20.20 292 THR A N 1
ATOM 1330 C CA . THR A 1 174 ? 38.118 -24.151 41.731 1.00 20.95 292 THR A CA 1
ATOM 1331 C C . THR A 1 174 ? 36.958 -24.884 42.398 1.00 19.74 292 THR A C 1
ATOM 1332 O O . THR A 1 174 ? 35.810 -24.510 42.197 1.00 21.00 292 THR A O 1
ATOM 1336 N N . LEU A 1 175 ? 37.265 -25.916 43.182 1.00 20.21 293 LEU A N 1
ATOM 1337 C CA . LEU A 1 175 ? 36.258 -26.895 43.621 1.00 19.80 293 LEU A CA 1
ATOM 1338 C C . LEU A 1 175 ? 34.948 -26.298 44.133 1.00 20.06 293 LEU A C 1
ATOM 1339 O O . LEU A 1 175 ? 33.862 -26.726 43.721 1.00 20.08 293 LEU A O 1
ATOM 1344 N N . ASP A 1 176 ? 35.029 -25.302 45.010 1.00 19.20 294 ASP A N 1
ATOM 1345 C CA . ASP A 1 176 ? 33.816 -24.790 45.649 1.00 18.60 294 ASP A CA 1
ATOM 1346 C C . ASP A 1 176 ? 32.801 -24.208 44.658 1.00 18.17 294 ASP A C 1
ATOM 1347 O O . ASP A 1 176 ? 31.616 -24.084 44.984 1.00 20.68 294 ASP A O 1
ATOM 1352 N N . TYR A 1 177 ? 33.264 -23.862 43.459 1.00 17.38 295 TYR A N 1
ATOM 1353 C CA . TYR A 1 177 ? 32.423 -23.184 42.467 1.00 16.57 295 TYR A CA 1
ATOM 1354 C C . TYR A 1 177 ? 32.022 -24.093 41.298 1.00 18.65 295 TYR A C 1
ATOM 1355 O O . TYR A 1 177 ? 31.263 -23.677 40.421 1.00 20.55 295 TYR A O 1
ATOM 1364 N N . LEU A 1 178 ? 32.506 -25.332 41.318 1.00 18.05 296 LEU A N 1
ATOM 1365 C CA . LEU A 1 178 ? 32.318 -26.274 40.201 1.00 18.81 296 LEU A CA 1
ATOM 1366 C C . LEU A 1 178 ? 31.068 -27.136 40.314 1.00 17.81 296 LEU A C 1
ATOM 1367 O O . LEU A 1 178 ? 30.738 -27.596 41.389 1.00 17.73 296 LEU A O 1
ATOM 1372 N N . PRO A 1 179 ? 30.396 -27.388 39.180 1.00 16.65 297 PRO A N 1
ATOM 1373 C CA . PRO A 1 179 ? 29.224 -28.275 39.149 1.00 18.88 297 PRO A CA 1
ATOM 1374 C C . PRO A 1 179 ? 29.614 -29.750 39.147 1.00 18.64 297 PRO A C 1
ATOM 1375 O O . PRO A 1 179 ? 30.775 -30.088 38.892 1.00 18.47 297 PRO A O 1
ATOM 1379 N N . PRO A 1 180 ? 28.652 -30.633 39.438 1.00 18.72 298 PRO A N 1
ATOM 1380 C CA . PRO A 1 180 ? 28.926 -32.073 39.484 1.00 21.13 298 PRO A CA 1
ATOM 1381 C C . PRO A 1 180 ? 29.593 -32.623 38.220 1.00 19.06 298 PRO A C 1
ATOM 1382 O O . PRO A 1 180 ? 30.505 -33.444 38.329 1.00 22.64 298 PRO A O 1
ATOM 1386 N N . GLU A 1 181 ? 29.182 -32.163 37.045 1.00 19.48 299 GLU A N 1
ATOM 1387 C CA . GLU A 1 181 ? 29.747 -32.710 35.818 1.00 22.47 299 GLU A CA 1
ATOM 1388 C C . GLU A 1 181 ? 31.230 -32.347 35.660 1.00 25.44 299 GLU A C 1
ATOM 1389 O O . GLU A 1 181 ? 31.995 -33.100 35.063 1.00 25.80 299 GLU A O 1
ATOM 1395 N N A MET A 1 182 ? 31.654 -31.211 36.212 0.64 20.68 300 MET A N 1
ATOM 1396 N N B MET A 1 182 ? 31.618 -31.199 36.208 0.36 20.76 300 MET A N 1
ATOM 1397 C CA A MET A 1 182 ? 33.066 -30.833 36.119 0.64 22.88 300 MET A CA 1
ATOM 1398 C CA B MET A 1 182 ? 33.011 -30.774 36.187 0.36 22.96 300 MET A CA 1
ATOM 1399 C C A MET A 1 182 ? 33.963 -31.532 37.139 0.64 27.08 300 MET A C 1
ATOM 1400 C C B MET A 1 182 ? 33.881 -31.615 37.105 0.36 26.98 300 MET A C 1
ATOM 1401 O O A MET A 1 182 ? 35.087 -31.911 36.812 0.64 27.65 300 MET A O 1
ATOM 1402 O O B MET A 1 182 ? 34.884 -32.183 36.673 0.36 27.88 300 MET A O 1
ATOM 1411 N N . ILE A 1 183 ? 33.493 -31.692 38.374 1.00 23.69 301 ILE A N 1
ATOM 1412 C CA . ILE A 1 183 ? 34.320 -32.352 39.380 1.00 27.49 301 ILE A CA 1
ATOM 1413 C C . ILE A 1 183 ? 34.440 -33.842 39.091 1.00 26.75 301 ILE A C 1
ATOM 1414 O O . ILE A 1 183 ? 35.411 -34.476 39.494 1.00 28.55 301 ILE A O 1
ATOM 1419 N N . GLU A 1 184 ? 33.469 -34.390 38.370 1.00 26.57 302 GLU A N 1
ATOM 1420 C CA . GLU A 1 184 ? 33.480 -35.811 38.039 1.00 29.96 302 GLU A CA 1
ATOM 1421 C C . GLU A 1 184 ? 34.177 -36.069 36.707 1.00 31.12 302 GLU A C 1
ATOM 1422 O O . GLU A 1 184 ? 34.266 -37.208 36.256 1.00 34.30 302 GLU A O 1
ATOM 1428 N N . GLY A 1 185 ? 34.676 -35.004 36.088 1.00 30.61 303 GLY A N 1
ATOM 1429 C CA . GLY A 1 185 ? 35.431 -35.125 34.851 1.00 29.51 303 GLY A CA 1
ATOM 1430 C C . GLY A 1 185 ? 34.582 -35.607 33.691 1.00 32.01 303 GLY A C 1
ATOM 1431 O O . GLY A 1 185 ? 35.087 -36.228 32.751 1.00 34.16 303 GLY A O 1
ATOM 1432 N N . ARG A 1 186 ? 33.286 -35.329 33.765 1.00 30.64 304 ARG A N 1
ATOM 1433 C CA . ARG A 1 186 ? 32.358 -35.676 32.696 1.00 29.75 304 ARG A CA 1
ATOM 1434 C C . ARG A 1 186 ? 32.294 -34.561 31.657 1.00 29.45 304 ARG A C 1
ATOM 1435 O O . ARG A 1 186 ? 32.897 -33.495 31.832 1.00 31.40 304 ARG A O 1
ATOM 1443 N N . MET A 1 187 ? 31.575 -34.801 30.567 1.00 28.67 305 MET A N 1
ATOM 1444 C CA . MET A 1 187 ? 31.452 -33.779 29.534 1.00 27.03 305 MET A CA 1
ATOM 1445 C C . MET A 1 187 ? 30.649 -32.582 30.046 1.00 26.72 305 MET A C 1
ATOM 1446 O O . MET A 1 187 ? 29.647 -32.743 30.748 1.00 28.12 305 MET A O 1
ATOM 1451 N N . HIS A 1 188 ? 31.093 -31.377 29.702 1.00 24.47 306 HIS A N 1
ATOM 1452 C CA . HIS A 1 188 ? 30.430 -30.175 30.196 1.00 23.94 306 HIS A CA 1
ATOM 1453 C C . HIS A 1 188 ? 30.365 -29.090 29.133 1.00 24.19 306 HIS A C 1
ATOM 1454 O O . HIS A 1 188 ? 31.087 -29.140 28.137 1.00 27.47 306 HIS A O 1
ATOM 1461 N N . ASP A 1 189 ? 29.477 -28.122 29.347 1.00 22.53 307 ASP A N 1
ATOM 1462 C CA . ASP A 1 189 ? 29.257 -27.038 28.397 1.00 25.39 307 ASP A CA 1
ATOM 1463 C C . ASP A 1 189 ? 29.072 -25.720 29.135 1.00 25.23 307 ASP A C 1
ATOM 1464 O O . ASP A 1 189 ? 29.488 -25.592 30.291 1.00 24.53 307 ASP A O 1
ATOM 1469 N N . GLU A 1 190 ? 28.428 -24.747 28.492 1.00 24.11 308 GLU A N 1
ATOM 1470 C CA . GLU A 1 190 ? 28.327 -23.408 29.069 1.00 21.89 308 GLU A CA 1
ATOM 1471 C C . GLU A 1 190 ? 27.489 -23.373 30.348 1.00 21.14 308 GLU A C 1
ATOM 1472 O O . GLU A 1 190 ? 27.559 -22.413 31.113 1.00 22.50 308 GLU A O 1
ATOM 1475 N N . LYS A 1 191 ? 26.711 -24.428 30.584 1.00 21.47 309 LYS A N 1
ATOM 1476 C CA . LYS A 1 191 ? 25.865 -24.512 31.766 1.00 22.50 309 LYS A CA 1
ATOM 1477 C C . LYS A 1 191 ? 26.683 -24.568 33.055 1.00 19.55 309 LYS A C 1
ATOM 1478 O O . LYS A 1 191 ? 26.147 -24.354 34.140 1.00 20.68 309 LYS A O 1
ATOM 1484 N N . VAL A 1 192 ? 27.976 -24.856 32.947 1.00 19.66 310 VAL A N 1
ATOM 1485 C CA . VAL A 1 192 ? 28.806 -24.852 34.154 1.00 19.01 310 VAL A CA 1
ATOM 1486 C C . VAL A 1 192 ? 28.854 -23.445 34.771 1.00 22.67 310 VAL A C 1
ATOM 1487 O O . VAL A 1 192 ? 28.881 -23.305 35.998 1.00 21.38 310 VAL A O 1
ATOM 1491 N N . ASP A 1 193 ? 28.838 -22.405 33.937 1.00 20.99 311 ASP A N 1
ATOM 1492 C CA . ASP A 1 193 ? 28.907 -21.036 34.446 1.00 20.57 311 ASP A CA 1
ATOM 1493 C C . ASP A 1 193 ? 27.604 -20.666 35.164 1.00 21.51 311 ASP A C 1
ATOM 1494 O O . ASP A 1 193 ? 27.593 -19.811 36.048 1.00 21.40 311 ASP A O 1
ATOM 1499 N N . LEU A 1 194 ? 26.502 -21.314 34.786 1.00 20.31 312 LEU A N 1
ATOM 1500 C CA . LEU A 1 194 ? 25.224 -21.068 35.451 1.00 20.96 312 LEU A CA 1
ATOM 1501 C C . LEU A 1 194 ? 25.231 -21.640 36.867 1.00 18.83 312 LEU A C 1
ATOM 1502 O O . LEU A 1 194 ? 24.709 -21.017 37.793 1.00 20.59 312 LEU A O 1
ATOM 1507 N N . TRP A 1 195 ? 25.813 -22.829 37.033 1.00 18.80 313 TRP A N 1
ATOM 1508 C CA . TRP A 1 195 ? 25.982 -23.407 38.366 1.00 16.95 313 TRP A CA 1
ATOM 1509 C C . TRP A 1 195 ? 26.832 -22.475 39.237 1.00 20.72 313 TRP A C 1
ATOM 1510 O O . TRP A 1 195 ? 26.478 -22.193 40.382 1.00 18.54 313 TRP A O 1
ATOM 1521 N N . SER A 1 196 ? 27.953 -22.005 38.694 1.00 19.91 314 SER A N 1
ATOM 1522 C CA . SER A 1 196 ? 28.830 -21.124 39.464 1.00 19.25 314 SER A CA 1
ATOM 1523 C C . SER A 1 196 ? 28.109 -19.843 39.857 1.00 19.36 314 SER A C 1
ATOM 1524 O O . SER A 1 196 ? 28.340 -19.296 40.937 1.00 19.03 314 SER A O 1
ATOM 1527 N N . LEU A 1 197 ? 27.230 -19.363 38.978 1.00 18.62 315 LEU A N 1
ATOM 1528 C CA . LEU A 1 197 ? 26.430 -18.182 39.281 1.00 20.95 315 LEU A CA 1
ATOM 1529 C C . LEU A 1 197 ? 25.545 -18.408 40.511 1.00 22.35 315 LEU A C 1
ATOM 1530 O O . LEU A 1 197 ? 25.367 -17.505 41.328 1.00 20.71 315 LEU A O 1
ATOM 1535 N N . GLY A 1 198 ? 24.996 -19.614 40.641 1.00 19.38 316 GLY A N 1
ATOM 1536 C CA . GLY A 1 198 ? 24.223 -19.976 41.818 1.00 20.46 316 GLY A CA 1
ATOM 1537 C C . GLY A 1 198 ? 25.075 -20.023 43.080 1.00 20.73 316 GLY A C 1
ATOM 1538 O O . GLY A 1 198 ? 24.664 -19.561 44.152 1.00 20.26 316 GLY A O 1
ATOM 1539 N N . VAL A 1 199 ? 26.273 -20.580 42.959 1.00 18.69 317 VAL A N 1
ATOM 1540 C CA . VAL A 1 199 ? 27.194 -20.599 44.087 1.00 18.19 317 VAL A CA 1
ATOM 1541 C C . VAL A 1 199 ? 27.507 -19.174 44.546 1.00 18.92 317 VAL A C 1
ATOM 1542 O O . VAL A 1 199 ? 27.487 -18.880 45.748 1.00 21.57 317 VAL A O 1
ATOM 1546 N N . LEU A 1 200 ? 27.794 -18.294 43.589 1.00 18.24 318 LEU A N 1
ATOM 1547 C CA . LEU A 1 200 ? 28.093 -16.896 43.900 1.00 19.13 318 LEU A CA 1
ATOM 1548 C C . LEU A 1 200 ? 26.914 -16.189 44.564 1.00 20.68 318 LEU A C 1
ATOM 1549 O O . LEU A 1 200 ? 27.089 -15.463 45.537 1.00 22.35 318 LEU A O 1
ATOM 1554 N N . CYS A 1 201 ? 25.714 -16.397 44.035 1.00 19.79 319 CYS A N 1
ATOM 1555 C CA . CYS A 1 201 ? 24.550 -15.729 44.606 1.00 21.02 319 CYS A CA 1
ATOM 1556 C C . CYS A 1 201 ? 24.381 -16.128 46.076 1.00 22.04 319 CYS A C 1
ATOM 1557 O O . CYS A 1 201 ? 24.151 -15.275 46.941 1.00 23.14 319 CYS A O 1
ATOM 1560 N N . TYR A 1 202 ? 24.535 -17.420 46.356 1.00 20.77 320 TYR A N 1
ATOM 1561 C CA . TYR A 1 202 ? 24.504 -17.920 47.728 1.00 20.46 320 TYR A CA 1
ATOM 1562 C C . TYR A 1 202 ? 25.624 -17.327 48.583 1.00 22.32 320 TYR A C 1
ATOM 1563 O O . TYR A 1 202 ? 25.374 -16.856 49.694 1.00 21.03 320 TYR A O 1
ATOM 1572 N N . GLU A 1 203 ? 26.858 -17.382 48.088 1.00 19.27 321 GLU A N 1
ATOM 1573 C CA . GLU A 1 203 ? 28.001 -16.870 48.848 1.00 19.27 321 GLU A CA 1
ATOM 1574 C C . GLU A 1 203 ? 27.864 -15.377 49.144 1.00 19.94 321 GLU A C 1
ATOM 1575 O O . GLU A 1 203 ? 28.225 -14.931 50.235 1.00 23.06 321 GLU A O 1
ATOM 1581 N N . PHE A 1 204 ? 27.349 -14.617 48.178 1.00 19.23 322 PHE A N 1
ATOM 1582 C CA . PHE A 1 204 ? 27.124 -13.177 48.356 1.00 21.49 322 PHE A CA 1
ATOM 1583 C C . PHE A 1 204 ? 26.145 -12.904 49.502 1.00 22.78 322 PHE A C 1
ATOM 1584 O O . PHE A 1 204 ? 26.350 -12.000 50.311 1.00 24.59 322 PHE A O 1
ATOM 1592 N N . LEU A 1 205 ? 25.078 -13.693 49.562 1.00 21.75 323 LEU A N 1
ATOM 1593 C CA . LEU A 1 205 ? 24.047 -13.472 50.576 1.00 26.31 323 LEU A CA 1
ATOM 1594 C C . LEU A 1 205 ? 24.406 -14.036 51.944 1.00 27.80 323 LEU A C 1
ATOM 1595 O O . LEU A 1 205 ? 24.013 -13.478 52.971 1.00 27.77 323 LEU A O 1
ATOM 1600 N N . VAL A 1 206 ? 25.148 -15.141 51.960 1.00 24.23 324 VAL A N 1
ATOM 1601 C CA . VAL A 1 206 ? 25.387 -15.885 53.194 1.00 25.03 324 VAL A CA 1
ATOM 1602 C C . VAL A 1 206 ? 26.787 -15.628 53.758 1.00 25.38 324 VAL A C 1
ATOM 1603 O O . VAL A 1 206 ? 26.990 -15.636 54.975 1.00 26.38 324 VAL A O 1
ATOM 1607 N N . GLY A 1 207 ? 27.751 -15.396 52.871 1.00 25.78 325 GLY A N 1
ATOM 1608 C CA . GLY A 1 207 ? 29.114 -15.104 53.284 1.00 24.72 325 GLY A CA 1
ATOM 1609 C C . GLY A 1 207 ? 30.075 -16.266 53.111 1.00 25.19 325 GLY A C 1
ATOM 1610 O O . GLY A 1 207 ? 31.284 -16.119 53.299 1.00 27.55 325 GLY A O 1
ATOM 1611 N N . LYS A 1 208 ? 29.533 -17.429 52.760 1.00 25.20 326 LYS A N 1
ATOM 1612 C CA . LYS A 1 208 ? 30.339 -18.615 52.484 1.00 22.51 326 LYS A CA 1
ATOM 1613 C C . LYS A 1 208 ? 29.667 -19.385 51.358 1.00 22.18 326 LYS A C 1
ATOM 1614 O O . LYS A 1 208 ? 28.445 -19.313 51.208 1.00 22.61 326 LYS A O 1
ATOM 1617 N N . PRO A 1 209 ? 30.451 -20.114 50.552 1.00 22.40 327 PRO A N 1
ATOM 1618 C CA . PRO A 1 209 ? 29.794 -20.885 49.493 1.00 20.55 327 PRO A CA 1
ATOM 1619 C C . PRO A 1 209 ? 29.038 -22.082 50.070 1.00 20.66 327 PRO A C 1
ATOM 1620 O O . PRO A 1 209 ? 29.355 -22.552 51.169 1.00 22.77 327 PRO A O 1
ATOM 1624 N N . PRO A 1 210 ? 28.034 -22.572 49.333 1.00 19.35 328 PRO A N 1
ATOM 1625 C CA . PRO A 1 210 ? 27.079 -23.529 49.902 1.00 19.66 328 PRO A CA 1
ATOM 1626 C C . PRO A 1 210 ? 27.627 -24.919 50.222 1.00 19.82 328 PRO A C 1
ATOM 1627 O O . PRO A 1 210 ? 27.033 -25.594 51.069 1.00 23.67 328 PRO A O 1
ATOM 1631 N N . PHE A 1 211 ? 28.718 -25.349 49.590 1.00 19.00 329 PHE A N 1
ATOM 1632 C CA . PHE A 1 211 ? 29.188 -26.715 49.793 1.00 17.47 329 PHE A CA 1
ATOM 1633 C C . PHE A 1 211 ? 30.475 -26.779 50.601 1.00 22.14 329 PHE A C 1
ATOM 1634 O O . PHE A 1 211 ? 31.148 -27.803 50.631 1.00 23.00 329 PHE A O 1
ATOM 1642 N N . GLU A 1 212 ? 30.788 -25.684 51.279 1.00 24.11 330 GLU A N 1
ATOM 1643 C CA . GLU A 1 212 ? 32.008 -25.597 52.073 1.00 24.98 330 GLU A CA 1
ATOM 1644 C C . GLU A 1 212 ? 32.061 -26.670 53.161 1.00 24.79 330 GLU A C 1
ATOM 1645 O O . GLU A 1 212 ? 31.102 -26.878 53.896 1.00 24.85 330 GLU A O 1
ATOM 1651 N N . ALA A 1 213 ? 33.186 -27.367 53.229 1.00 24.49 331 ALA A N 1
ATOM 1652 C CA . ALA A 1 213 ? 33.440 -28.334 54.286 1.00 24.05 331 ALA A CA 1
ATOM 1653 C C . ALA A 1 213 ? 34.921 -28.266 54.607 1.00 21.36 331 ALA A C 1
ATOM 1654 O O . ALA A 1 213 ? 35.691 -27.686 53.848 1.00 26.00 331 ALA A O 1
ATOM 1656 N N A ASN A 1 214 ? 35.303 -28.857 55.734 0.65 23.32 332 ASN A N 1
ATOM 1657 N N B ASN A 1 214 ? 35.351 -28.849 55.723 0.35 23.40 332 ASN A N 1
ATOM 1658 C CA A ASN A 1 214 ? 36.683 -28.791 56.182 0.65 23.52 332 ASN A CA 1
ATOM 1659 C CA B ASN A 1 214 ? 36.756 -28.707 56.108 0.35 23.52 332 ASN A CA 1
ATOM 1660 C C A ASN A 1 214 ? 37.627 -29.553 55.261 0.65 22.43 332 ASN A C 1
ATOM 1661 C C B ASN A 1 214 ? 37.684 -29.706 55.417 0.35 22.54 332 ASN A C 1
ATOM 1662 O O A ASN A 1 214 ? 38.788 -29.175 55.121 0.65 24.31 332 ASN A O 1
ATOM 1663 O O B ASN A 1 214 ? 38.893 -29.683 55.630 0.35 23.84 332 ASN A O 1
ATOM 1672 N N . THR A 1 215 ? 37.125 -30.605 54.614 1.00 22.15 333 THR A N 1
ATOM 1673 C CA . THR A 1 215 ? 37.962 -31.416 53.732 1.00 19.09 333 THR A CA 1
ATOM 1674 C C . THR A 1 215 ? 37.517 -31.249 52.287 1.00 19.89 333 THR A C 1
ATOM 1675 O O . THR A 1 215 ? 36.343 -31.010 52.013 1.00 21.79 333 THR A O 1
ATOM 1679 N N . TYR A 1 216 ? 38.465 -31.390 51.374 1.00 18.02 334 TYR A N 1
ATOM 1680 C CA . TYR A 1 216 ? 38.158 -31.361 49.950 1.00 20.05 334 TYR A CA 1
ATOM 1681 C C . TYR A 1 216 ? 37.289 -32.557 49.581 1.00 21.79 334 TYR A C 1
ATOM 1682 O O . TYR A 1 216 ? 36.368 -32.430 48.762 1.00 19.28 334 TYR A O 1
ATOM 1691 N N . GLN A 1 217 ? 37.581 -33.714 50.181 1.00 21.10 335 GLN A N 1
ATOM 1692 C CA . GLN A 1 217 ? 36.794 -34.918 49.924 1.00 20.75 335 GLN A CA 1
ATOM 1693 C C . GLN A 1 217 ? 35.325 -34.688 50.244 1.00 20.58 335 GLN A C 1
ATOM 1694 O O . GLN A 1 217 ? 34.449 -35.077 49.476 1.00 21.31 335 GLN A O 1
ATOM 1700 N N . GLU A 1 218 ? 35.050 -34.063 51.385 1.00 19.88 336 GLU A N 1
ATOM 1701 C CA . GLU A 1 218 ? 33.663 -33.850 51.775 1.00 22.68 336 GLU A CA 1
ATOM 1702 C C . GLU A 1 218 ? 32.985 -32.825 50.864 1.00 23.29 336 GLU A C 1
ATOM 1703 O O . GLU A 1 218 ? 31.828 -32.992 50.498 1.00 20.23 336 GLU A O 1
ATOM 1709 N N . THR A 1 219 ? 33.704 -31.768 50.492 1.00 18.85 337 THR A N 1
ATOM 1710 C CA . THR A 1 219 ? 33.139 -30.754 49.606 1.00 19.98 337 THR A CA 1
ATOM 1711 C C . THR A 1 219 ? 32.767 -31.393 48.268 1.00 19.19 337 THR A C 1
ATOM 1712 O O . THR A 1 219 ? 31.690 -31.139 47.725 1.00 19.57 337 THR A O 1
ATOM 1716 N N . TYR A 1 220 ? 33.668 -32.226 47.762 1.00 18.02 338 TYR A N 1
ATOM 1717 C CA . TYR A 1 220 ? 33.445 -32.987 46.530 1.00 18.11 338 TYR A CA 1
ATOM 1718 C C . TYR A 1 220 ? 32.136 -33.774 46.618 1.00 19.37 338 TYR A C 1
ATOM 1719 O O . TYR A 1 220 ? 31.285 -33.699 45.723 1.00 20.37 338 TYR A O 1
ATOM 1728 N N . LYS A 1 221 ? 31.969 -34.516 47.709 1.00 19.11 339 LYS A N 1
ATOM 1729 C CA . LYS A 1 221 ? 30.754 -35.308 47.896 1.00 19.08 339 LYS A CA 1
ATOM 1730 C C . LYS A 1 221 ? 29.499 -34.446 47.970 1.00 21.00 339 LYS A C 1
ATOM 1731 O O . LYS A 1 221 ? 28.471 -34.786 47.390 1.00 23.91 339 LYS A O 1
ATOM 1737 N N . ARG A 1 222 ? 29.579 -33.326 48.685 1.00 19.22 340 ARG A N 1
ATOM 1738 C CA . ARG A 1 222 ? 28.423 -32.451 48.834 1.00 18.68 340 ARG A CA 1
ATOM 1739 C C . ARG A 1 222 ? 28.003 -31.858 47.502 1.00 18.48 340 ARG A C 1
ATOM 1740 O O . ARG A 1 222 ? 26.815 -31.736 47.218 1.00 20.40 340 ARG A O 1
ATOM 1748 N N . ILE A 1 223 ? 28.983 -31.492 46.684 1.00 17.80 341 ILE A N 1
ATOM 1749 C CA . ILE A 1 223 ? 28.668 -30.965 45.362 1.00 16.81 341 ILE A CA 1
ATOM 1750 C C . ILE A 1 223 ? 27.958 -32.043 44.539 1.00 19.42 341 ILE A C 1
ATOM 1751 O O . ILE A 1 223 ? 26.906 -31.796 43.945 1.00 20.70 341 ILE A O 1
ATOM 1756 N N . SER A 1 224 ? 28.526 -33.242 44.545 1.00 21.59 342 SER A N 1
ATOM 1757 C CA . SER A 1 224 ? 28.028 -34.322 43.703 1.00 21.33 342 SER A CA 1
ATOM 1758 C C . SER A 1 224 ? 26.606 -34.726 44.078 1.00 24.63 342 SER A C 1
ATOM 1759 O O . SER A 1 224 ? 25.858 -35.220 43.240 1.00 25.26 342 SER A O 1
ATOM 1762 N N . ARG A 1 225 ? 26.244 -34.517 45.329 1.00 21.20 343 ARG A N 1
ATOM 1763 C CA . ARG A 1 225 ? 24.941 -34.894 45.823 1.00 22.41 343 ARG A CA 1
ATOM 1764 C C . ARG A 1 225 ? 24.040 -33.694 46.068 1.00 24.63 343 ARG A C 1
ATOM 1765 O O . ARG A 1 225 ? 23.010 -33.806 46.630 1.00 27.26 343 ARG A O 1
ATOM 1773 N N . VAL A 1 226 ? 24.478 -32.542 45.614 1.00 21.70 344 VAL A N 1
ATOM 1774 C CA . VAL A 1 226 ? 23.782 -31.264 45.787 1.00 22.17 344 VAL A CA 1
ATOM 1775 C C . VAL A 1 226 ? 23.254 -31.114 47.219 1.00 23.83 344 VAL A C 1
ATOM 1776 O O . VAL A 1 226 ? 22.054 -30.953 47.473 1.00 23.78 344 VAL A O 1
ATOM 1780 N N . GLU A 1 227 ? 24.185 -31.178 48.160 1.00 20.11 345 GLU A N 1
ATOM 1781 C CA . GLU A 1 227 ? 23.857 -31.105 49.579 1.00 18.43 345 GLU A CA 1
ATOM 1782 C C . GLU A 1 227 ? 24.172 -29.734 50.151 1.00 22.25 345 GLU A C 1
ATOM 1783 O O . GLU A 1 227 ? 25.314 -29.453 50.504 1.00 24.23 345 GLU A O 1
ATOM 1789 N N . PHE A 1 228 ? 23.160 -28.880 50.223 1.00 22.20 346 PHE A N 1
ATOM 1790 C CA . PHE A 1 228 ? 23.305 -27.587 50.872 1.00 22.27 346 PHE A CA 1
ATOM 1791 C C . PHE A 1 228 ? 21.975 -27.184 51.489 1.00 24.82 346 PHE A C 1
ATOM 1792 O O . PHE A 1 228 ? 20.929 -27.723 51.128 1.00 22.38 346 PHE A O 1
ATOM 1800 N N . THR A 1 229 ? 22.024 -26.245 52.427 1.00 22.95 347 THR A N 1
ATOM 1801 C CA . THR A 1 229 ? 20.814 -25.748 53.072 1.00 20.13 347 THR A CA 1
ATOM 1802 C C . THR A 1 229 ? 20.848 -24.223 53.133 1.00 24.50 347 THR A C 1
ATOM 1803 O O . THR A 1 229 ? 21.906 -23.615 52.963 1.00 23.97 347 THR A O 1
ATOM 1807 N N . PHE A 1 230 ? 19.694 -23.604 53.365 1.00 23.71 348 PHE A N 1
ATOM 1808 C CA . PHE A 1 230 ? 19.615 -22.145 53.446 1.00 22.92 348 PHE A CA 1
ATOM 1809 C C . PHE A 1 230 ? 19.507 -21.658 54.882 1.00 27.14 348 PHE A C 1
ATOM 1810 O O . PHE A 1 230 ? 18.683 -22.162 55.641 1.00 27.78 348 PHE A O 1
ATOM 1818 N N . PRO A 1 231 ? 20.315 -20.657 55.252 1.00 25.53 349 PRO A N 1
ATOM 1819 C CA . PRO A 1 231 ? 20.077 -19.957 56.521 1.00 30.78 349 PRO A CA 1
ATOM 1820 C C . PRO A 1 231 ? 18.712 -19.270 56.519 1.00 29.94 349 PRO A C 1
ATOM 1821 O O . PRO A 1 231 ? 18.141 -19.009 55.455 1.00 29.04 349 PRO A O 1
ATOM 1825 N N . ASP A 1 232 ? 18.187 -18.978 57.704 1.00 32.99 350 ASP A N 1
ATOM 1826 C CA . ASP A 1 232 ? 16.820 -18.483 57.816 1.00 34.02 350 ASP A CA 1
ATOM 1827 C C . ASP A 1 232 ? 16.613 -17.117 57.162 1.00 34.55 350 ASP A C 1
ATOM 1828 O O . ASP A 1 232 ? 15.501 -16.791 56.738 1.00 38.99 350 ASP A O 1
ATOM 1833 N N . PHE A 1 233 ? 17.677 -16.326 57.062 1.00 32.76 351 PHE A N 1
ATOM 1834 C CA . PHE A 1 233 ? 17.543 -14.960 56.561 1.00 35.03 351 PHE A CA 1
ATOM 1835 C C . PHE A 1 233 ? 17.516 -14.855 55.032 1.00 37.36 351 PHE A C 1
ATOM 1836 O O . PHE A 1 233 ? 17.241 -13.784 54.492 1.00 37.73 351 PHE A O 1
ATOM 1844 N N . VAL A 1 234 ? 17.800 -15.949 54.329 1.00 30.81 352 VAL A N 1
ATOM 1845 C CA . VAL A 1 234 ? 17.709 -15.931 52.872 1.00 32.99 352 VAL A CA 1
ATOM 1846 C C . VAL A 1 234 ? 16.241 -15.946 52.464 1.00 33.04 352 VAL A C 1
ATOM 1847 O O . VAL A 1 234 ? 15.494 -16.843 52.857 1.00 32.67 352 VAL A O 1
ATOM 1851 N N . THR A 1 235 ? 15.830 -14.956 51.676 1.00 33.62 353 THR A N 1
ATOM 1852 C CA . THR A 1 235 ? 14.417 -14.773 51.352 1.00 33.99 353 THR A CA 1
ATOM 1853 C C . THR A 1 235 ? 13.910 -15.727 50.274 1.00 36.49 353 THR A C 1
ATOM 1854 O O . THR A 1 235 ? 14.689 -16.369 49.567 1.00 29.92 353 THR A O 1
ATOM 1858 N N . GLU A 1 236 ? 12.587 -15.808 50.155 1.00 35.08 354 GLU A N 1
ATOM 1859 C CA . GLU A 1 236 ? 11.942 -16.748 49.243 1.00 33.64 354 GLU A CA 1
ATOM 1860 C C . GLU A 1 236 ? 12.406 -16.597 47.797 1.00 31.85 354 GLU A C 1
ATOM 1861 O O . GLU A 1 236 ? 12.637 -17.592 47.109 1.00 34.16 354 GLU A O 1
ATOM 1863 N N . GLY A 1 237 ? 12.537 -15.354 47.342 1.00 31.17 355 GLY A N 1
ATOM 1864 C CA . GLY A 1 237 ? 12.938 -15.080 45.974 1.00 31.26 355 GLY A CA 1
ATOM 1865 C C . GLY A 1 237 ? 14.364 -15.529 45.706 1.00 29.38 355 GLY A C 1
ATOM 1866 O O . GLY A 1 237 ? 14.665 -16.088 44.648 1.00 31.15 355 GLY A O 1
ATOM 1867 N N . ALA A 1 238 ? 15.239 -15.289 46.677 1.00 29.82 356 ALA A N 1
ATOM 1868 C CA . ALA A 1 238 ? 16.641 -15.684 46.555 1.00 28.70 356 ALA A CA 1
ATOM 1869 C C . ALA A 1 238 ? 16.772 -17.203 46.578 1.00 28.45 356 ALA A C 1
ATOM 1870 O O . ALA A 1 238 ? 17.519 -17.775 45.783 1.00 28.66 356 ALA A O 1
ATOM 1872 N N . ARG A 1 239 ? 16.030 -17.859 47.470 1.00 27.69 357 ARG A N 1
ATOM 1873 C CA . ARG A 1 239 ? 16.012 -19.319 47.504 1.00 27.45 357 ARG A CA 1
ATOM 1874 C C . ARG A 1 239 ? 15.575 -19.906 46.171 1.00 28.94 357 ARG A C 1
ATOM 1875 O O . ARG A 1 239 ? 16.138 -20.894 45.710 1.00 28.48 357 ARG A O 1
ATOM 1883 N N . ASP A 1 240 ? 14.564 -19.302 45.559 1.00 31.00 358 ASP A N 1
ATOM 1884 C CA . ASP A 1 240 ? 14.064 -19.789 44.279 1.00 29.01 358 ASP A CA 1
ATOM 1885 C C . ASP A 1 240 ? 15.139 -19.719 43.197 1.00 29.04 358 ASP A C 1
ATOM 1886 O O . ASP A 1 240 ? 15.369 -20.692 42.480 1.00 27.66 358 ASP A O 1
ATOM 1891 N N . LEU A 1 241 ? 15.794 -18.569 43.087 1.00 26.75 359 LEU A N 1
ATOM 1892 C CA . LEU A 1 241 ? 16.827 -18.384 42.072 1.00 25.07 359 LEU A CA 1
ATOM 1893 C C . LEU A 1 241 ? 17.990 -19.352 42.286 1.00 25.12 359 LEU A C 1
ATOM 1894 O O . LEU A 1 241 ? 18.407 -20.053 41.356 1.00 23.38 359 LEU A O 1
ATOM 1899 N N . ILE A 1 242 ? 18.502 -19.402 43.514 1.00 24.06 360 ILE A N 1
ATOM 1900 C CA . ILE A 1 242 ? 19.644 -20.263 43.815 1.00 21.41 360 ILE A CA 1
ATOM 1901 C C . ILE A 1 242 ? 19.319 -21.736 43.574 1.00 24.13 360 ILE A C 1
ATOM 1902 O O . ILE A 1 242 ? 20.113 -22.459 42.971 1.00 23.22 360 ILE A O 1
ATOM 1907 N N . SER A 1 243 ? 18.137 -22.172 44.006 1.00 24.31 361 SER A N 1
ATOM 1908 C CA . SER A 1 243 ? 17.755 -23.569 43.832 1.00 23.97 361 SER A CA 1
ATOM 1909 C C . SER A 1 243 ? 17.616 -23.940 42.358 1.00 25.32 361 SER A C 1
ATOM 1910 O O . SER A 1 243 ? 17.890 -25.076 41.975 1.00 27.23 361 SER A O 1
ATOM 1913 N N . ARG A 1 244 ? 17.198 -22.985 41.533 1.00 25.68 362 ARG A N 1
ATOM 1914 C CA . ARG A 1 244 ? 17.080 -23.246 40.100 1.00 26.85 362 ARG A CA 1
ATOM 1915 C C . ARG A 1 244 ? 18.457 -23.323 39.446 1.00 25.73 362 ARG A C 1
ATOM 1916 O O . ARG A 1 244 ? 18.668 -24.086 38.509 1.00 26.65 362 ARG A O 1
ATOM 1924 N N . LEU A 1 245 ? 19.404 -22.537 39.947 1.00 22.18 363 LEU A N 1
ATOM 1925 C CA . LEU A 1 245 ? 20.739 -22.542 39.364 1.00 22.31 363 LEU A CA 1
ATOM 1926 C C . LEU A 1 245 ? 21.547 -23.764 39.795 1.00 21.36 363 LEU A C 1
ATOM 1927 O O . LEU A 1 245 ? 22.365 -24.274 39.026 1.00 23.53 363 LEU A O 1
ATOM 1932 N N . LEU A 1 246 ? 21.329 -24.234 41.023 1.00 20.14 364 LEU A N 1
ATOM 1933 C CA . LEU A 1 246 ? 22.100 -25.362 41.544 1.00 20.11 364 LEU A CA 1
ATOM 1934 C C . LEU A 1 246 ? 21.381 -26.695 41.320 1.00 22.85 364 LEU A C 1
ATOM 1935 O O . LEU A 1 246 ? 21.101 -27.444 42.256 1.00 23.69 364 LEU A O 1
ATOM 1940 N N . LYS A 1 247 ? 21.078 -26.973 40.057 1.00 23.69 365 LYS A N 1
ATOM 1941 C CA . LYS A 1 247 ? 20.478 -28.240 39.655 1.00 25.53 365 LYS A CA 1
ATOM 1942 C C . LYS A 1 247 ? 21.558 -29.181 39.182 1.00 21.85 365 LYS A C 1
ATOM 1943 O O . LYS A 1 247 ? 22.420 -28.781 38.400 1.00 22.44 365 LYS A O 1
ATOM 1949 N N . HIS A 1 248 ? 21.508 -30.427 39.639 1.00 20.93 366 HIS A N 1
ATOM 1950 C CA . HIS A 1 248 ? 22.468 -31.429 39.208 1.00 22.37 366 HIS A CA 1
ATOM 1951 C C . HIS A 1 248 ? 22.461 -31.573 37.683 1.00 23.69 366 HIS A C 1
ATOM 1952 O O . HIS A 1 248 ? 23.508 -31.586 37.047 1.00 22.94 366 HIS A O 1
ATOM 1959 N N . ASN A 1 249 ? 21.271 -31.676 37.108 1.00 21.25 367 ASN A N 1
ATOM 1960 C CA . ASN A 1 249 ? 21.135 -31.763 35.655 1.00 24.07 367 ASN A CA 1
ATOM 1961 C C . ASN A 1 249 ? 21.363 -30.400 35.001 1.00 19.03 367 ASN A C 1
ATOM 1962 O O . ASN A 1 249 ? 20.592 -29.474 35.215 1.00 23.28 367 ASN A O 1
ATOM 1967 N N . PRO A 1 250 ? 22.438 -30.272 34.204 1.00 20.91 368 PRO A N 1
ATOM 1968 C CA . PRO A 1 250 ? 22.788 -28.976 33.611 1.00 21.65 368 PRO A CA 1
ATOM 1969 C C . PRO A 1 250 ? 21.656 -28.391 32.776 1.00 24.19 368 PRO A C 1
ATOM 1970 O O . PRO A 1 250 ? 21.466 -27.177 32.738 1.00 21.72 368 PRO A O 1
ATOM 1974 N N . SER A 1 251 ? 20.890 -29.262 32.127 1.00 24.44 369 SER A N 1
ATOM 1975 C CA . SER A 1 251 ? 19.836 -28.792 31.240 1.00 24.92 369 SER A CA 1
ATOM 1976 C C . SER A 1 251 ? 18.634 -28.246 3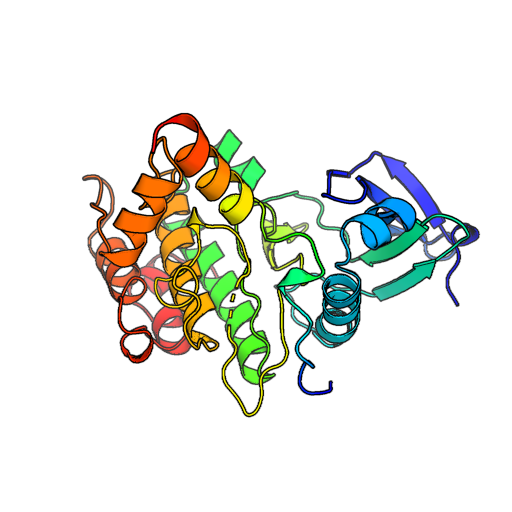2.002 1.00 30.03 369 SER A C 1
ATOM 1977 O O . SER A 1 251 ? 17.771 -27.600 31.416 1.00 30.16 369 SER A O 1
ATOM 1980 N N . GLN A 1 252 ? 18.579 -28.500 33.306 1.00 25.20 370 GLN A N 1
ATOM 1981 C CA . GLN A 1 252 ? 17.500 -27.970 34.131 1.00 24.95 370 GLN A CA 1
ATOM 1982 C C . GLN A 1 252 ? 17.839 -26.598 34.711 1.00 24.50 370 GLN A C 1
ATOM 1983 O O . GLN A 1 252 ? 16.986 -25.942 35.309 1.00 26.41 370 GLN A O 1
ATOM 1989 N N . ARG A 1 253 ? 19.082 -26.155 34.522 1.00 24.41 371 ARG A N 1
ATOM 1990 C CA . ARG A 1 253 ? 19.460 -24.807 34.933 1.00 22.30 371 ARG A CA 1
ATOM 1991 C C . ARG A 1 253 ? 18.873 -23.785 33.953 1.00 26.60 371 ARG A C 1
ATOM 1992 O O . ARG A 1 253 ? 18.724 -24.074 32.763 1.00 29.90 371 ARG A O 1
ATOM 2000 N N . PRO A 1 254 ? 18.503 -22.602 34.458 1.00 30.15 372 PRO A N 1
ATOM 2001 C CA . PRO A 1 254 ? 17.831 -21.602 33.621 1.00 29.73 372 PRO A CA 1
ATOM 2002 C C . PRO A 1 254 ? 18.760 -20.947 32.613 1.00 33.02 372 PRO A C 1
ATOM 2003 O O . PRO A 1 254 ? 19.974 -20.949 32.796 1.00 29.97 372 PRO A O 1
ATOM 2007 N N . MET A 1 255 ? 18.180 -20.404 31.549 1.00 30.93 373 MET A N 1
ATOM 2008 C CA . MET A 1 255 ? 18.914 -19.557 30.624 1.00 30.25 373 MET A CA 1
ATOM 2009 C C . MET A 1 255 ? 19.269 -18.261 31.340 1.00 29.26 373 MET A C 1
ATOM 2010 O O . MET A 1 255 ? 18.597 -17.875 32.294 1.00 27.55 373 MET A O 1
ATOM 2015 N N . LEU A 1 256 ? 20.315 -17.585 30.883 1.00 27.61 374 LEU A N 1
ATOM 2016 C CA . LEU A 1 256 ? 20.700 -16.331 31.507 1.00 29.26 374 LEU A CA 1
ATOM 2017 C C . LEU A 1 256 ? 19.587 -15.291 31.372 1.00 29.30 374 LEU A C 1
ATOM 2018 O O . LEU A 1 256 ? 19.423 -14.443 32.243 1.00 27.60 374 LEU A O 1
ATOM 2023 N N . ARG A 1 257 ? 18.797 -15.383 30.304 1.00 29.83 375 ARG A N 1
ATOM 2024 C CA . ARG A 1 257 ? 17.671 -14.467 30.136 1.00 32.99 375 ARG A CA 1
ATOM 2025 C C . ARG A 1 257 ? 16.681 -14.624 31.292 1.00 31.73 375 ARG A C 1
ATOM 2026 O O . ARG A 1 257 ? 16.111 -13.643 31.775 1.00 34.48 375 ARG A O 1
ATOM 2028 N N . GLU A 1 258 ? 16.499 -15.863 31.744 1.00 30.26 376 GLU A N 1
ATOM 2029 C CA . GLU A 1 258 ? 15.598 -16.153 32.853 1.00 32.33 376 GLU A CA 1
ATOM 2030 C C . GLU A 1 258 ? 16.138 -15.600 34.168 1.00 33.49 376 GLU A C 1
ATOM 2031 O O . GLU A 1 258 ? 15.374 -15.223 35.052 1.00 32.56 376 GLU A O 1
ATOM 2037 N N . VAL A 1 259 ? 17.460 -15.557 34.302 1.00 28.28 377 VAL A N 1
ATOM 2038 C CA . VAL A 1 259 ? 18.066 -14.98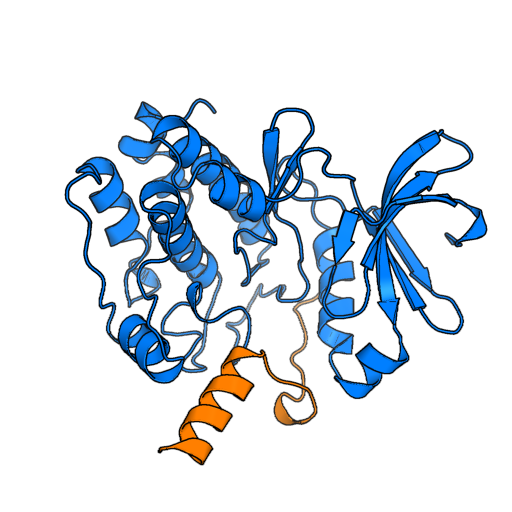8 35.496 1.00 25.97 377 VAL A CA 1
ATOM 2039 C C . VAL A 1 259 ? 17.860 -13.478 35.510 1.00 27.29 377 VAL A C 1
ATOM 2040 O O . VAL A 1 259 ? 17.508 -12.891 36.536 1.00 29.75 377 VAL A O 1
ATOM 2044 N N . LEU A 1 260 ? 18.067 -12.858 34.355 1.00 30.12 378 LEU A N 1
ATOM 2045 C CA . LEU A 1 260 ? 17.968 -11.410 34.233 1.00 30.71 378 LEU A CA 1
ATOM 2046 C C . LEU A 1 260 ? 16.537 -10.922 34.455 1.00 33.58 378 LEU A C 1
ATOM 2047 O O . LEU A 1 260 ? 16.323 -9.794 34.896 1.00 38.08 378 LEU A O 1
ATOM 2052 N N . GLU A 1 261 ? 15.569 -11.789 34.175 1.00 31.00 379 GLU A N 1
ATOM 2053 C CA . GLU A 1 261 ? 14.159 -11.435 34.297 1.00 37.70 379 GLU A CA 1
ATOM 2054 C C . GLU A 1 261 ? 13.500 -12.006 35.555 1.00 36.68 379 GLU A C 1
ATOM 2055 O O . GLU A 1 261 ? 12.310 -11.785 35.791 1.00 34.43 379 GLU A O 1
ATOM 2061 N N . HIS A 1 262 ? 14.271 -12.734 36.361 1.00 30.91 380 HIS A N 1
ATOM 2062 C CA . HIS A 1 262 ? 13.756 -13.312 37.599 1.00 32.15 380 HIS A CA 1
ATOM 2063 C C . HIS A 1 262 ? 13.220 -12.212 38.519 1.00 30.95 380 HIS A C 1
ATOM 2064 O O . HIS A 1 262 ? 13.856 -11.176 38.679 1.00 31.53 380 HIS A O 1
ATOM 2071 N N . PRO A 1 263 ? 12.036 -12.431 39.115 1.00 34.73 381 PRO A N 1
ATOM 2072 C CA . PRO A 1 263 ? 11.376 -11.390 39.919 1.00 34.19 381 PRO A CA 1
ATOM 2073 C C . PRO A 1 263 ? 12.212 -10.898 41.101 1.00 35.73 381 PRO A C 1
ATOM 2074 O O . PRO A 1 263 ? 12.138 -9.717 41.438 1.00 35.56 381 PRO A O 1
ATOM 2078 N N . TRP A 1 264 ? 12.993 -11.777 41.722 1.00 35.50 382 TRP A N 1
ATOM 2079 C CA . TRP A 1 264 ? 13.859 -11.351 42.816 1.00 29.34 382 TRP A CA 1
ATOM 2080 C C . TRP A 1 264 ? 14.965 -10.435 42.301 1.00 30.70 382 TRP A C 1
ATOM 2081 O O . TRP A 1 264 ? 15.346 -9.475 42.968 1.00 32.45 382 TRP A O 1
ATOM 2092 N N . ILE A 1 265 ? 15.477 -10.734 41.110 1.00 29.48 383 ILE A N 1
ATOM 2093 C CA . ILE A 1 265 ? 16.508 -9.904 40.497 1.00 30.64 383 ILE A CA 1
ATOM 2094 C C . ILE A 1 265 ? 15.977 -8.522 40.104 1.00 34.09 383 ILE A C 1
ATOM 2095 O O . ILE A 1 265 ? 16.589 -7.504 40.426 1.00 36.47 383 ILE A O 1
ATOM 2100 N N . THR A 1 266 ? 14.840 -8.482 39.417 1.00 36.20 384 THR A N 1
ATOM 2101 C CA . THR A 1 266 ? 14.313 -7.209 38.936 1.00 36.71 384 THR A CA 1
ATOM 2102 C C . THR A 1 266 ? 13.816 -6.346 40.095 1.00 35.17 384 THR A C 1
ATOM 2103 O O . THR A 1 266 ? 13.871 -5.118 40.032 1.00 40.47 384 THR A O 1
ATOM 2107 N N . ALA A 1 267 ? 13.351 -6.989 41.159 1.00 35.40 385 ALA A N 1
ATOM 2108 C CA . ALA A 1 267 ? 12.875 -6.257 42.329 1.00 35.52 385 ALA A CA 1
ATOM 2109 C C . ALA A 1 267 ? 14.017 -5.607 43.110 1.00 40.80 385 ALA A C 1
ATOM 2110 O O . ALA A 1 267 ? 13.813 -4.601 43.788 1.00 40.55 385 ALA A O 1
ATOM 2112 N N . ASN A 1 268 ? 15.220 -6.169 43.014 1.00 34.25 386 ASN A N 1
ATOM 2113 C CA . ASN A 1 268 ? 16.310 -5.726 43.879 1.00 33.12 386 ASN A CA 1
ATOM 2114 C C . ASN A 1 268 ? 17.515 -5.096 43.178 1.00 33.14 386 ASN A C 1
ATOM 2115 O O . ASN A 1 268 ? 18.266 -4.347 43.804 1.00 34.19 386 ASN A O 1
ATOM 2120 N N . SER A 1 269 ? 17.709 -5.394 41.898 1.00 32.68 387 SER A N 1
ATOM 2121 C CA . SER A 1 269 ? 18.872 -4.872 41.186 1.00 33.41 387 SER A CA 1
ATOM 2122 C C . SER A 1 269 ? 18.733 -3.380 40.898 1.00 41.58 387 SER A C 1
ATOM 2123 O O . SER A 1 269 ? 17.659 -2.905 40.536 1.00 46.20 387 SER A O 1
ATOM 2126 N N . SER A 1 270 ? 19.828 -2.648 41.061 1.00 41.55 388 SER A N 1
ATOM 2127 C CA . SER A 1 270 ? 19.853 -1.226 40.740 1.00 46.13 388 SER A CA 1
ATOM 2128 C C . SER A 1 270 ? 20.299 -1.019 39.297 1.00 47.77 388 SER A C 1
ATOM 2129 O O . SER A 1 270 ? 20.520 0.109 38.859 1.00 55.67 388 SER A O 1
ATOM 2132 N N . LYS A 1 271 ? 20.426 -2.121 38.565 1.00 50.05 389 LYS A N 1
ATOM 2133 C CA . LYS A 1 271 ? 20.909 -2.086 37.191 1.00 49.81 389 LYS A CA 1
ATOM 2134 C C . LYS A 1 271 ? 19.893 -2.695 36.231 1.00 52.14 389 LYS A C 1
ATOM 2135 O O . LYS A 1 271 ? 19.502 -3.853 36.380 1.00 51.29 389 LYS A O 1
ATOM 2139 N N . LEU B 2 35 ? 38.696 -16.476 16.505 1.00 53.99 61 LEU B N 1
ATOM 2140 C CA . LEU B 2 35 ? 38.836 -17.417 17.599 1.00 46.33 61 LEU B CA 1
ATOM 2141 C C . LEU B 2 35 ? 38.738 -18.807 17.048 1.00 47.47 61 LEU B C 1
ATOM 2142 O O . LEU B 2 35 ? 37.810 -19.109 16.371 1.00 49.67 61 LEU B O 1
ATOM 2147 N N . SER B 2 36 ? 39.679 -19.665 17.374 1.00 44.31 62 SER B N 1
ATOM 2148 C CA . SER B 2 36 ? 39.564 -21.047 16.931 1.00 46.90 62 SER B CA 1
ATOM 2149 C C . SER B 2 36 ? 38.988 -21.889 18.065 1.00 38.16 62 SER B C 1
ATOM 2150 O O . SER B 2 36 ? 39.162 -21.544 19.232 1.00 38.22 62 SER B O 1
ATOM 2153 N N . PRO B 2 37 ? 38.284 -22.987 17.730 1.00 40.90 63 PRO B N 1
ATOM 2154 C CA . PRO B 2 37 ? 37.872 -23.919 18.786 1.00 34.49 63 PRO B CA 1
ATOM 2155 C C . PRO B 2 37 ? 39.088 -24.359 19.606 1.00 33.82 63 PRO B C 1
ATOM 2156 O O . PRO B 2 37 ? 40.127 -24.701 19.037 1.00 31.00 63 PRO B O 1
ATOM 2160 N N . SER B 2 38 ? 38.972 -24.318 20.928 1.00 28.68 64 SER B N 1
ATOM 2161 C CA . SER B 2 38 ? 40.133 -24.539 21.784 1.00 27.60 64 SER B CA 1
ATOM 2162 C C . SER B 2 38 ? 40.625 -25.981 21.718 1.00 30.53 64 SER B C 1
ATOM 2163 O O . SER B 2 38 ? 39.914 -26.903 22.112 1.00 30.04 64 SER B O 1
ATOM 2166 N N . ARG B 2 39 ? 41.842 -26.172 21.213 1.00 29.25 65 ARG B N 1
ATOM 2167 C CA . ARG B 2 39 ? 42.446 -27.500 21.201 1.00 28.97 65 ARG B CA 1
ATOM 2168 C C . ARG B 2 39 ? 42.597 -28.011 22.629 1.00 30.52 65 ARG B C 1
ATOM 2169 O O . ARG B 2 39 ? 42.891 -27.238 23.544 1.00 30.44 65 ARG B O 1
ATOM 2177 N N . GLY B 2 40 ? 42.395 -29.310 22.821 1.00 27.63 66 GLY B N 1
ATOM 2178 C CA . GLY B 2 40 ? 42.634 -29.924 24.114 1.00 27.74 66 GLY B CA 1
ATOM 2179 C C . GLY B 2 40 ? 44.119 -29.965 24.425 1.00 31.59 66 GLY B C 1
ATOM 2180 O O . GLY B 2 40 ? 44.938 -29.389 23.702 1.00 32.50 66 GLY B O 1
ATOM 2181 N N . PHE B 2 41 ? 44.477 -30.652 25.502 1.00 31.40 67 PHE B N 1
ATOM 2182 C CA . PHE B 2 41 ? 45.882 -30.783 25.872 1.00 31.13 67 PHE B CA 1
ATOM 2183 C C . PHE B 2 41 ? 46.137 -32.140 26.511 1.00 34.56 67 PHE B C 1
ATOM 2184 O O . PHE B 2 41 ? 45.217 -32.946 26.657 1.00 34.43 67 PHE B O 1
ATOM 2192 N N . ALA B 2 42 ? 47.389 -32.398 26.875 1.00 35.09 68 ALA B N 1
ATOM 2193 C CA . ALA B 2 42 ? 47.745 -33.646 27.543 1.00 39.69 68 ALA B CA 1
ATOM 2194 C C . ALA B 2 42 ? 47.642 -33.464 29.057 1.00 40.08 68 ALA B C 1
ATOM 2195 O O . ALA B 2 42 ? 48.579 -32.984 29.697 1.00 40.20 68 ALA B O 1
ATOM 2197 N N . GLU B 2 43 ? 46.495 -33.854 29.613 1.00 35.92 69 GLU B N 1
ATOM 2198 C CA . GLU B 2 43 ? 46.122 -33.522 30.990 1.00 40.44 69 GLU B CA 1
ATOM 2199 C C . GLU B 2 43 ? 47.114 -33.989 32.053 1.00 49.82 69 GLU B C 1
ATOM 2200 O O . GLU B 2 43 ? 47.322 -33.302 33.054 1.00 45.76 69 GLU B O 1
ATOM 2202 N N . HIS B 2 44 ? 47.722 -35.151 31.843 1.00 43.84 70 HIS B N 1
ATOM 2203 C CA . HIS B 2 44 ? 48.607 -35.720 32.854 1.00 44.82 70 HIS B CA 1
ATOM 2204 C C . HIS B 2 44 ? 50.062 -35.300 32.659 1.00 43.59 70 HIS B C 1
ATOM 2205 O O . HIS B 2 44 ? 50.945 -35.730 33.403 1.00 43.47 70 HIS B O 1
ATOM 2212 N N . SER B 2 45 ? 50.304 -34.446 31.670 1.00 36.73 71 SER B N 1
ATOM 2213 C CA . SER B 2 45 ? 51.645 -33.930 31.424 1.00 36.39 71 SER B CA 1
ATOM 2214 C C . SER B 2 45 ? 51.857 -32.605 32.147 1.00 40.89 71 SER B C 1
ATOM 2215 O O . SER B 2 45 ? 52.933 -32.013 32.069 1.00 43.79 71 SER B O 1
ATOM 2218 N N . SER B 2 46 ? 50.831 -32.136 32.850 1.00 36.89 72 SER B N 1
ATOM 2219 C CA . SER B 2 46 ? 50.932 -30.855 33.537 1.00 35.94 72 SER B CA 1
ATOM 2220 C C . SER B 2 46 ? 50.249 -30.841 34.899 1.00 34.07 72 SER B C 1
ATOM 2221 O O . SER B 2 46 ? 49.548 -31.782 35.270 1.00 36.68 72 SER B O 1
ATOM 2224 N N . GLU B 2 47 ? 50.469 -29.751 35.629 1.00 31.90 73 GLU B N 1
ATOM 2225 C CA . GLU B 2 47 ? 49.948 -29.577 36.982 1.00 37.59 73 GLU B CA 1
ATOM 2226 C C . GLU B 2 47 ? 48.429 -29.423 36.973 1.00 35.67 73 GLU B C 1
ATOM 2227 O O . GLU B 2 47 ? 47.895 -28.554 36.283 1.00 37.83 73 GLU B O 1
ATOM 2233 N N . PRO B 2 48 ? 47.725 -30.273 37.737 1.00 34.12 74 PRO B N 1
ATOM 2234 C CA . PRO B 2 48 ? 46.261 -30.210 37.797 1.00 31.27 74 PRO B CA 1
ATOM 2235 C C . PRO B 2 48 ? 45.813 -29.034 38.658 1.00 30.10 74 PRO B C 1
ATOM 2236 O O . PRO B 2 48 ? 46.658 -28.423 39.313 1.00 30.52 74 PRO B O 1
ATOM 2240 N N . PRO B 2 49 ? 44.508 -28.708 38.655 1.00 30.98 75 PRO B N 1
ATOM 2241 C CA . PRO B 2 49 ? 44.054 -27.667 39.581 1.00 28.20 75 PRO B CA 1
ATOM 2242 C C . PRO B 2 49 ? 44.417 -28.057 41.014 1.00 28.49 75 PRO B C 1
ATOM 2243 O O . PRO B 2 49 ? 44.513 -29.248 41.302 1.00 27.44 75 PRO B O 1
ATOM 2247 N N . SER B 2 50 ? 44.634 -27.075 41.880 1.00 28.34 76 SER B N 1
ATOM 2248 C CA . SER B 2 50 ? 45.112 -27.355 43.226 1.00 27.80 76 SER B CA 1
ATOM 2249 C C . SER B 2 50 ? 44.159 -28.263 44.000 1.00 27.02 76 SER B C 1
ATOM 2250 O O . SER B 2 50 ? 44.605 -29.046 44.835 1.00 27.01 76 SER B O 1
ATOM 2253 N N . TRP B 2 51 ? 42.857 -28.186 43.724 1.00 26.49 77 TRP B N 1
ATOM 2254 C CA . TRP B 2 51 ? 41.920 -29.012 44.487 1.00 25.25 77 TRP B CA 1
ATOM 2255 C C . TRP B 2 51 ? 42.143 -30.498 44.219 1.00 26.98 77 TRP B C 1
ATOM 2256 O O . TRP B 2 51 ? 41.885 -31.339 45.083 1.00 25.01 77 TRP B O 1
ATOM 2267 N N . VAL B 2 52 ? 42.642 -30.827 43.032 1.00 24.90 78 VAL B N 1
ATOM 2268 C CA . VAL B 2 52 ? 42.926 -32.217 42.718 1.00 22.60 78 VAL B CA 1
ATOM 2269 C C . VAL B 2 52 ? 44.103 -32.704 43.555 1.00 25.78 78 VAL B C 1
ATOM 2270 O O . VAL B 2 52 ? 44.061 -33.787 44.133 1.00 25.34 78 VAL B O 1
ATOM 2274 N N . THR B 2 53 ?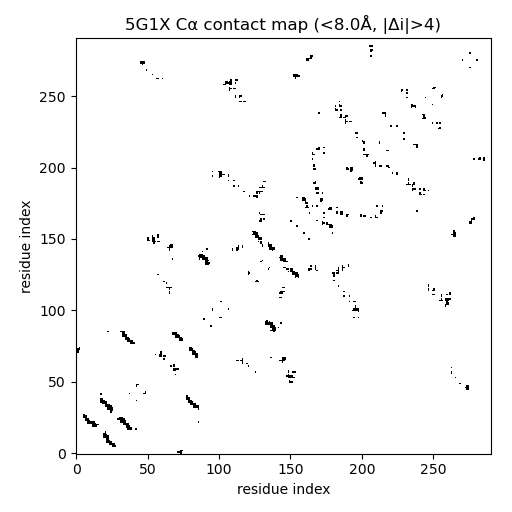 45.138 -31.873 43.626 1.00 25.72 79 THR B N 1
ATOM 2275 C CA . THR B 2 53 ? 46.321 -32.143 44.429 1.00 25.16 79 THR B CA 1
ATOM 2276 C C . THR B 2 53 ? 45.968 -32.287 45.911 1.00 26.55 79 THR B C 1
ATOM 2277 O O . THR B 2 53 ? 46.491 -33.161 46.603 1.00 24.55 79 THR B O 1
ATOM 2281 N N . GLU B 2 54 ? 45.071 -31.436 46.396 1.00 24.13 80 GLU B N 1
ATOM 2282 C CA . GLU B 2 54 ? 44.659 -31.531 47.797 1.00 24.70 80 GLU B CA 1
ATOM 2283 C C . GLU B 2 54 ? 43.847 -32.798 48.073 1.00 26.77 80 GLU B C 1
ATOM 2284 O O . GLU B 2 54 ? 44.027 -33.441 49.116 1.00 24.38 80 GLU B O 1
ATOM 2290 N N . MET B 2 55 ? 42.947 -33.161 47.160 1.00 22.67 81 MET B N 1
ATOM 2291 C CA . MET B 2 55 ? 42.184 -34.393 47.341 1.00 26.39 81 MET B CA 1
ATOM 2292 C C . MET B 2 55 ? 43.094 -35.613 47.352 1.00 25.49 81 MET B C 1
ATOM 2293 O O . MET B 2 55 ? 42.869 -36.554 48.112 1.00 24.04 81 MET B O 1
ATOM 2298 N N . LEU B 2 56 ? 44.123 -35.596 46.511 1.00 24.41 82 LEU B N 1
ATOM 2299 C CA . LEU B 2 56 ? 45.065 -36.704 46.470 1.00 24.01 82 LEU B CA 1
ATOM 2300 C C . LEU B 2 56 ? 45.844 -36.785 47.778 1.00 24.02 82 LEU B C 1
ATOM 2301 O O . LEU B 2 56 ? 46.118 -37.877 48.276 1.00 25.12 82 LEU B O 1
ATOM 2306 N N . LEU B 2 57 ? 46.181 -35.630 48.345 1.00 25.06 83 LEU B N 1
ATOM 2307 C CA . LEU B 2 57 ? 46.872 -35.613 49.634 1.00 25.68 83 LEU B CA 1
ATOM 2308 C C . LEU B 2 57 ? 45.983 -36.188 50.737 1.00 24.17 83 LEU B C 1
ATOM 2309 O O . LEU B 2 57 ? 46.436 -37.006 51.541 1.00 24.48 83 LEU B O 1
ATOM 2314 N N . GLU B 2 58 ? 44.719 -35.771 50.772 1.00 21.34 84 GLU B N 1
ATOM 2315 C CA . GLU B 2 58 ? 43.799 -36.275 51.784 1.00 20.34 84 GLU B CA 1
ATOM 2316 C C . GLU B 2 58 ? 43.669 -37.790 51.655 1.00 25.67 84 GLU B C 1
ATOM 2317 O O . GLU B 2 58 ? 43.654 -38.516 52.654 1.00 24.17 84 GLU B O 1
ATOM 2323 N N . ASN B 2 59 ? 43.606 -38.271 50.417 1.00 23.12 85 ASN B N 1
ATOM 2324 C CA . ASN B 2 59 ? 43.508 -39.705 50.185 1.00 24.62 85 ASN B CA 1
ATOM 2325 C C . ASN B 2 59 ? 44.741 -40.450 50.695 1.00 25.10 85 ASN B C 1
ATOM 2326 O O . ASN B 2 59 ? 44.624 -41.515 51.308 1.00 27.65 85 ASN B O 1
ATOM 2331 N N . GLU B 2 60 ? 45.918 -39.883 50.453 1.00 25.58 86 GLU B N 1
ATOM 2332 C CA . GLU B 2 60 ? 47.170 -40.522 50.855 1.00 23.86 86 GLU B CA 1
ATOM 2333 C C . GLU B 2 60 ? 47.435 -40.387 52.355 1.00 29.19 86 GLU B C 1
ATOM 2334 O O . GLU B 2 60 ? 48.104 -41.228 52.956 1.00 28.18 86 GLU B O 1
ATOM 2337 N N . LEU B 2 61 ? 46.914 -39.324 52.959 1.00 24.27 87 LEU B N 1
ATOM 2338 C CA . LEU B 2 61 ? 47.208 -39.041 54.358 1.00 25.07 87 LEU B CA 1
ATOM 2339 C C . LEU B 2 61 ? 46.313 -39.819 55.322 1.00 26.82 87 LEU B C 1
ATOM 2340 O O . LEU B 2 61 ? 46.794 -40.332 56.328 1.00 25.45 87 LEU B O 1
ATOM 2345 N N . TRP B 2 62 ? 45.019 -39.929 55.029 1.00 24.49 88 TRP B N 1
ATOM 2346 C CA . TRP B 2 62 ? 44.136 -40.645 55.954 1.00 29.06 88 TRP B CA 1
ATOM 2347 C C . TRP B 2 62 ? 43.093 -41.527 55.271 1.00 29.12 88 TRP B C 1
ATOM 2348 O O . TRP B 2 62 ? 42.207 -42.062 55.936 1.00 29.81 88 TRP B O 1
ATOM 2359 N N . GLY B 2 63 ? 43.196 -41.681 53.955 1.00 29.53 89 GLY B N 1
ATOM 2360 C CA . GLY B 2 63 ? 42.274 -42.529 53.217 1.00 30.72 89 GLY B CA 1
ATOM 2361 C C . GLY B 2 63 ? 41.079 -41.790 52.644 1.00 33.72 89 GLY B C 1
ATOM 2362 O O . GLY B 2 63 ? 40.897 -40.596 52.887 1.00 37.29 89 GLY B O 1
#

B-factor: mean 28.68, std 8.34, range [16.22, 67.48]

Nearest PDB structures (foldseek):
  4o0s-assembly1_A  TM=9.751E-01  e=5.180E-47  Homo sapiens
  1uu7-assembly1_A  TM=9.462E-01  e=5.918E-27  Homo sapiens
  3poo-assembly1_A  TM=9.694E-01  e=3.879E-26  Homo sapiens
  4ae6-assembly1_A  TM=9.324E-01  e=3.658E-26  Homo sapiens
  8ukn-assembly1_C  TM=9.258E-01  e=3.879E-26  Mus musculus

CATH classification: 3.30.200.20 (+1 more: 1.10.510.10)

Sequence (291 aa):
QWALEDFEIGRPLGKGKFGNVYLAREKQSKFILALKVLFKAQLEKAGVEHQLRREVEIQSHLRHPNILRLYGYFHDATRVYLILEYAPLGTVYRELQKLSKFDEQRTATYITELANALSYCHSKRVIHRDIIKPENLLLGSAGELKIADFGWSVHAPSSRRTLAGTLDYLPPEMMIEGRMHDEKVDLWSLGVLCYEFLVGKPPFEANNTYQETYKRISRVEFTFPDFVTEGARDLISRLLKHNPSQRPMLREVLEHPWITANSSKLSPSRGFAEHSSEPPSWVTEMLLENELWG